Protein 5JH8 (pdb70)

B-factor: mean 14.24, std 8.1, range [5.32, 57.18]

Secondary structure (DSSP, 8-state):
---EEEE-S-TTHHHHHHHTTTT-SEEEEEEEEE-TTS-EEE-SSPP-HHHHHHHHH---EEEEEE-B-TTS-B-HHHHHHHHTTTHHHHHHHH-------SEEEEE--S--GGGHHHHHHHHHHHHHHHHTTT--EEE-------TTSTTTTT--HHHHHHHSSEEE----SS-TTS----SS-S---HHHHHHHHHS-GGGEEEEEESB-EE--TT----B--HHHHHHHHT---EEETTTTEEEEEEE-TTS-EEEEEE--HHHHHHHHHHHHHHT-SEEEEE-----HHHHHH---TT--

Radius of gyration: 19.05 Å; Cα contacts (8 Å, |Δi|>4): 692; chains: 1; bounding box: 44×42×51 Å

Organism: Chromobacterium violaceum (strain ATCC 12472 / DSM 30191 / JCM 1249 / CCUG 213 / NBRC 12614 / NCIMB 9131 / NCTC 9757 / MK) (NCBI:txid243365)

Nearest PDB structures (foldseek):
  5jh8-assembly1_A  TM=1.003E+00  e=1.200E-65  Chromobacterium violaceum ATCC 12472
  4s3j-assembly2_B  TM=9.073E-01  e=1.976E-26  Bacillus cereus ATCC 10876
  4s3j-assembly1_A  TM=8.969E-01  e=4.178E-26  Bacillus cereus ATCC 10876
  3cz8-assembly1_A  TM=9.212E-01  e=1.285E-25  Bacillus subtilis subsp. subtilis str. 168
  4s3k-assembly1_A  TM=8.879E-01  e=2.398E-25  Priestia megaterium QM B1551

Solvent-accessible surface area: 13156 Å² total

CATH classification: 3.10.50.10

Sequence (304 aa):
AAVLAYYSSGGYYAGNYAALTRYAASFNAVAVDDFYNITAQGAVTGNGDPAPNDAISSFLLGRIPAYGCVSSNVDGNGNWSADIAHAVSTSAQSQAVANLVFAQDRFSGINVDFEAVAQGDRNNFSHFIQVLGRALHAKGLLIVSVVPAFSADENHPANYGYDLRALGAAADYLQIISYDEAIPAWDPGPVAGSDWEDDLDYAVERVPAAKILNGIPAYGYDWRRPGDGGLYWDTQALIARYGAQPRYDAGTHSLTFNYGAADGSRHTVWTENARSVALKASLVNAYGLGGTSLYALGEDDAFWAAVQGLAQR

Foldseek 3Di:
DFEEAEQDPAPQSVVLLVVCVVLGAEYEDAFWEAALLQAIDGPPDPDVVVSVVVCVVPHAYAHEYEHADPVRHQDLSSLQSCLPVNVVSNLVNLCVCVVPHQEYEYERFPNFLVCQVSNLNSLQVSLVSQVVVNHYEYEAEFAAPVCNVRRHNSHDLLSNQVRGQAYAYFFPPDDQQFQDDAGGFPVSVRRLVRNCVRHPQLRYAYEAEQFWWKYHGGGIDTGVVVVVVCVVFVWDWDQDPNRRWIKTWGQDPVGDIMIIIGHDLRSLLQVLLVCVVRVHNGYYYPHRVHDPSNSVSVCSVPDD

Structure (mmCIF, N/CA/C/O backbone):
data_5JH8
#
_entry.id   5JH8
#
_cell.length_a   41.030
_cell.length_b   67.034
_cell.length_c   57.301
_cell.angle_alpha   90.00
_cell.angle_beta   90.20
_cell.angle_gamma   90.00
#
_symmetry.space_group_name_H-M   'P 1 21 1'
#
loop_
_entity.id
_entity.type
_entity.pdbx_description
1 polymer 'Probable chitinase'
2 non-polymer 1,2-ETHANEDIOL
3 non-polymer 'CHLORIDE ION'
4 non-polymer '(2S)-2-(dimethylamino)-4-(methylselanyl)butanoic acid'
5 non-polymer HISTIDINE
6 water water
#
loop_
_atom_site.group_PDB
_atom_site.id
_atom_site.type_symbol
_atom_site.label_atom_id
_atom_site.label_alt_id
_atom_site.label_comp_id
_atom_site.label_asym_id
_atom_site.label_entity_id
_atom_site.label_seq_id
_atom_site.pdbx_PDB_ins_code
_atom_site.Cartn_x
_atom_site.Cartn_y
_atom_site.Cartn_z
_atom_site.occupancy
_atom_site.B_iso_or_equiv
_atom_site.auth_seq_id
_atom_site.auth_comp_id
_atom_site.auth_asym_id
_atom_site.auth_atom_id
_atom_site.pdbx_PDB_model_num
ATOM 1 N N . ALA A 1 1 ? 51.390 21.589 10.658 1.00 24.76 -1 ALA A N 1
ATOM 2 C CA . ALA A 1 1 ? 51.562 23.050 10.913 1.00 23.60 -1 ALA A CA 1
ATOM 3 C C . ALA A 1 1 ? 50.203 23.754 10.958 1.00 20.94 -1 ALA A C 1
ATOM 4 O O . ALA A 1 1 ? 49.971 24.741 10.262 1.00 22.43 -1 ALA A O 1
ATOM 13 N N . ALA A 1 2 ? 49.307 23.243 11.796 1.00 16.87 0 ALA A N 1
ATOM 14 C CA . ALA A 1 2 ? 47.954 23.771 11.840 1.00 13.28 0 ALA A CA 1
ATOM 15 C C . ALA A 1 2 ? 47.954 25.229 12.284 1.00 9.94 0 ALA A C 1
ATOM 16 O O . ALA A 1 2 ? 48.733 25.643 13.143 1.00 11.01 0 ALA A O 1
ATOM 40 N N . VAL A 1 4 ? 46.343 28.005 14.490 1.00 6.66 2 VAL A N 1
ATOM 41 C CA . VAL A 1 4 ? 45.645 28.044 15.769 1.00 6.30 2 VAL A CA 1
ATOM 42 C C . VAL A 1 4 ? 45.287 29.511 15.961 1.00 5.97 2 VAL A C 1
ATOM 43 O O . VAL A 1 4 ? 46.127 30.318 16.386 1.00 6.87 2 VAL A O 1
ATOM 56 N N . LEU A 1 5 ? 44.052 29.870 15.596 1.00 6.07 3 LEU A N 1
ATOM 57 C CA . LEU A 1 5 ? 43.627 31.258 15.466 1.00 5.94 3 LEU A CA 1
ATOM 58 C C . LEU A 1 5 ? 42.883 31.669 16.723 1.00 5.59 3 LEU A C 1
ATOM 59 O O . LEU A 1 5 ? 41.784 31.184 16.988 1.00 6.59 3 LEU A O 1
ATOM 75 N N . ALA A 1 6 ? 43.460 32.587 17.486 1.00 5.39 4 ALA A N 1
ATOM 76 C CA . ALA A 1 6 ? 42.795 33.137 18.659 1.00 5.40 4 ALA A CA 1
ATOM 77 C C . ALA A 1 6 ? 42.066 34.421 18.285 1.00 5.52 4 ALA A C 1
ATOM 78 O O . ALA A 1 6 ? 42.524 35.187 17.453 1.00 9.01 4 ALA A O 1
ATOM 85 N N . TYR A 1 7 ? 40.934 34.665 18.937 1.00 6.71 5 TYR A N 1
ATOM 86 C CA . TYR A 1 7 ? 40.158 35.892 18.768 1.00 6.22 5 TYR A CA 1
ATOM 87 C C . TYR A 1 7 ? 40.485 36.877 19.888 1.00 5.99 5 TYR A C 1
ATOM 88 O O . TYR A 1 7 ? 40.301 36.580 21.068 1.00 7.22 5 TYR A O 1
ATOM 106 N N . TYR A 1 8 ? 40.991 38.049 19.488 1.00 6.04 6 TYR A N 1
ATOM 107 C CA . TYR A 1 8 ? 41.296 39.163 20.385 1.00 6.71 6 TYR A CA 1
ATOM 108 C C . TYR A 1 8 ? 40.190 40.195 20.207 1.00 7.13 6 TYR A C 1
ATOM 109 O O . TYR A 1 8 ? 40.177 40.947 19.236 1.00 7.18 6 TYR A O 1
ATOM 127 N N A SER A 1 9 ? 39.290 40.265 21.188 0.56 8.27 7 SER A N 1
ATOM 128 N N B SER A 1 9 ? 39.189 40.108 21.074 0.44 8.54 7 SER A N 1
ATOM 129 C CA A SER A 1 9 ? 38.061 41.025 21.075 0.56 9.41 7 SER A CA 1
ATOM 130 C CA B SER A 1 9 ? 38.012 40.946 21.094 0.44 9.75 7 SER A CA 1
ATOM 131 C C A SER A 1 9 ? 37.823 41.771 22.380 0.56 10.27 7 SER A C 1
ATOM 132 C C B SER A 1 9 ? 38.087 41.803 22.357 0.44 10.34 7 SER A C 1
ATOM 133 O O A SER A 1 9 ? 38.641 41.733 23.303 0.56 10.06 7 SER A O 1
ATOM 134 O O B SER A 1 9 ? 39.134 41.866 23.009 0.44 10.26 7 SER A O 1
ATOM 149 N N A GLY A 1 10 ? 36.668 42.425 22.468 0.56 12.00 8 GLY A N 1
ATOM 150 N N B GLY A 1 10 ? 36.981 42.457 22.710 0.44 11.20 8 GLY A N 1
ATOM 151 C CA A GLY A 1 10 ? 36.360 43.299 23.582 0.56 12.50 8 GLY A CA 1
ATOM 152 C CA B GLY A 1 10 ? 36.994 43.450 23.773 0.44 11.76 8 GLY A CA 1
ATOM 153 C C A GLY A 1 10 ? 35.885 42.575 24.825 0.56 13.00 8 GLY A C 1
ATOM 154 C C B GLY A 1 10 ? 36.632 42.944 25.158 0.44 12.31 8 GLY A C 1
ATOM 155 O O A GLY A 1 10 ? 34.710 42.636 25.193 0.56 15.18 8 GLY A O 1
ATOM 156 O O B GLY A 1 10 ? 36.200 43.725 26.010 0.44 14.52 8 GLY A O 1
ATOM 163 N N A TYR A 1 11 ? 36.809 41.893 25.486 0.56 10.68 9 TYR A N 1
ATOM 164 N N B TYR A 1 11 ? 36.809 41.654 25.418 0.44 11.63 9 TYR A N 1
ATOM 165 C CA A TYR A 1 11 ? 36.531 41.176 26.717 0.56 9.72 9 TYR A CA 1
ATOM 166 C CA B TYR A 1 11 ? 36.491 41.112 26.732 0.44 11.24 9 TYR A CA 1
ATOM 167 C C A TYR A 1 11 ? 37.567 41.546 27.759 0.56 9.59 9 TYR A C 1
ATOM 168 C C B TYR A 1 11 ? 37.557 41.483 27.754 0.44 10.87 9 TYR A C 1
ATOM 169 O O A TYR A 1 11 ? 38.745 41.749 27.445 0.56 10.57 9 TYR A O 1
ATOM 170 O O B TYR A 1 11 ? 38.740 41.639 27.429 0.44 11.07 9 TYR A O 1
ATOM 205 N N . ALA A 1 12 ? 37.131 41.577 29.013 1.00 12.07 10 ALA A N 1
ATOM 206 C CA . ALA A 1 12 ? 38.065 41.796 30.108 1.00 12.73 10 ALA A CA 1
ATOM 207 C C . ALA A 1 12 ? 39.121 40.700 30.120 1.00 11.83 10 ALA A C 1
ATOM 208 O O . ALA A 1 12 ? 38.838 39.532 29.847 1.00 13.40 10 ALA A O 1
ATOM 216 N N . GLY A 1 13 ? 40.354 41.078 30.419 1.00 11.30 11 GLY A N 1
ATOM 217 C CA . GLY A 1 13 ? 41.419 40.101 30.453 1.00 10.46 11 GLY A CA 1
ATOM 218 C C . GLY A 1 13 ? 41.961 39.723 29.096 1.00 8.53 11 GLY A C 1
ATOM 219 O O . GLY A 1 13 ? 42.818 38.835 29.006 1.00 7.82 11 GLY A O 1
ATOM 223 N N . ASN A 1 14 ? 41.530 40.404 28.035 1.00 8.21 12 ASN A N 1
ATOM 224 C 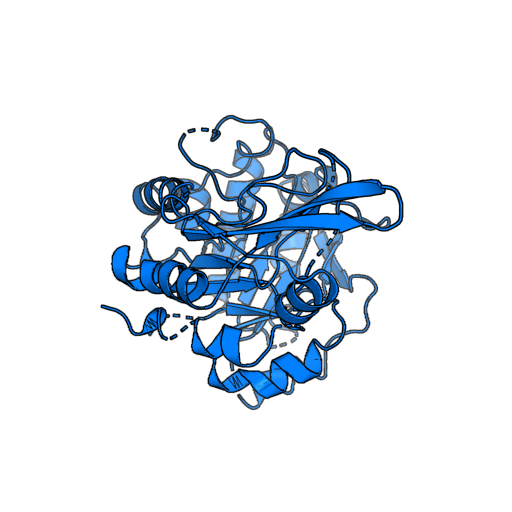CA . ASN A 1 14 ? 41.956 40.048 26.692 1.00 7.45 12 ASN A CA 1
ATOM 225 C C . ASN A 1 14 ? 43.466 40.150 26.519 1.00 6.82 12 ASN A C 1
ATOM 226 O O . ASN A 1 14 ? 44.093 39.220 25.991 1.00 6.74 12 ASN A O 1
ATOM 237 N N . TYR A 1 15 ? 44.059 41.276 26.925 1.00 7.03 13 TYR A N 1
ATOM 238 C CA . TYR A 1 15 ? 45.482 41.502 26.701 1.00 7.34 13 TYR A CA 1
ATOM 239 C C . TYR A 1 15 ? 46.328 40.582 27.576 1.00 7.20 13 TYR A C 1
ATOM 240 O O . TYR A 1 15 ? 47.365 40.056 27.139 1.00 6.91 13 TYR A O 1
ATOM 258 N N . ALA A 1 16 ? 45.900 40.377 28.817 1.00 7.32 14 ALA A N 1
ATOM 259 C CA . ALA A 1 16 ? 46.591 39.442 29.686 1.00 7.95 14 ALA A CA 1
ATOM 260 C C . ALA A 1 16 ? 46.624 38.051 29.063 1.00 6.76 14 ALA A C 1
ATOM 261 O O . ALA A 1 16 ? 47.647 37.364 29.130 1.00 7.24 14 ALA A O 1
ATOM 268 N N . ALA A 1 17 ? 45.514 37.621 28.456 1.00 6.65 15 ALA A N 1
ATOM 269 C CA . ALA A 1 17 ? 45.459 36.310 27.817 1.00 6.71 15 ALA A CA 1
ATOM 270 C C . ALA A 1 17 ? 46.267 36.277 26.520 1.00 6.35 15 ALA A C 1
ATOM 271 O O . ALA A 1 17 ? 46.935 35.276 26.238 1.00 6.34 15 ALA A O 1
ATOM 278 N N . LEU A 1 18 ? 46.204 37.340 25.720 1.00 6.30 16 LEU A N 1
ATOM 279 C CA . LEU A 1 18 ? 46.996 37.433 24.494 1.00 6.25 16 LEU A CA 1
ATOM 280 C C . LEU A 1 18 ? 48.464 37.177 24.807 1.00 6.53 16 LEU A C 1
ATOM 281 O O . LEU A 1 18 ? 49.152 36.412 24.128 1.00 7.18 16 LEU A O 1
ATOM 297 N N . THR A 1 19 ? 48.976 37.847 25.844 1.00 6.97 17 THR A N 1
ATOM 298 C CA . THR A 1 19 ? 50.379 37.709 26.161 1.00 7.63 17 THR A CA 1
ATOM 299 C C . THR A 1 19 ? 50.659 36.400 26.886 1.00 7.96 17 THR A C 1
ATOM 300 O O . THR A 1 19 ? 51.691 35.774 26.640 1.00 10.13 17 THR A O 1
ATOM 311 N N . ARG A 1 20 ? 49.749 35.931 27.741 1.00 7.46 18 ARG A N 1
ATOM 312 C CA . ARG A 1 20 ? 50.009 34.695 28.469 1.00 7.39 18 ARG A CA 1
ATOM 313 C C . ARG A 1 20 ? 50.036 33.495 27.533 1.00 7.35 18 ARG A C 1
ATOM 314 O O . ARG A 1 20 ? 50.816 32.561 27.741 1.00 8.72 18 ARG A O 1
ATOM 335 N N . TYR A 1 21 ? 49.195 33.496 26.497 1.00 6.88 19 TYR A N 1
ATOM 336 C CA . TYR A 1 21 ? 48.954 32.301 25.697 1.00 6.72 19 TYR A CA 1
ATOM 337 C C . TYR A 1 21 ? 49.612 32.358 24.321 1.00 7.09 19 TYR A C 1
ATOM 338 O O . TYR A 1 21 ? 49.307 31.542 23.449 1.00 7.23 19 TYR A O 1
ATOM 356 N N . ALA A 1 22 ? 50.535 33.283 24.117 1.00 7.36 20 ALA A N 1
ATOM 357 C CA . ALA A 1 22 ? 51.142 33.487 22.806 1.00 7.97 20 ALA A CA 1
ATOM 358 C C . ALA A 1 22 ? 52.091 32.373 22.358 1.00 8.33 20 ALA A C 1
ATOM 359 O O . ALA A 1 22 ? 52.583 32.438 21.229 1.00 10.79 20 ALA A O 1
ATOM 366 N N . ALA A 1 23 ? 52.386 31.388 23.198 1.00 6.93 21 ALA A N 1
ATOM 367 C CA . ALA A 1 23 ? 53.063 30.183 22.747 1.00 7.81 21 ALA A CA 1
ATOM 368 C C . ALA A 1 23 ? 52.083 29.103 22.310 1.00 7.43 21 ALA A C 1
ATOM 369 O O . ALA A 1 23 ? 52.520 28.079 21.778 1.00 10.31 21 ALA A O 1
ATOM 376 N N . SER A 1 24 ? 50.782 29.309 22.532 1.00 7.44 22 SER A N 1
ATOM 377 C CA . SER A 1 24 ? 49.743 28.328 22.240 1.00 8.69 22 SER A CA 1
ATOM 378 C C . SER A 1 24 ? 49.010 28.606 20.940 1.00 9.30 22 SER A C 1
ATOM 379 O O . SER A 1 24 ? 48.684 27.663 20.231 1.00 12.53 22 SER A O 1
ATOM 387 N N . PHE A 1 25 ? 48.694 29.851 20.634 1.00 9.52 23 PHE A N 1
ATOM 388 C CA . PHE A 1 25 ? 48.123 30.200 19.350 1.00 8.48 23 PHE A CA 1
ATOM 389 C C . PHE A 1 25 ? 49.227 30.661 18.410 1.00 8.23 23 PHE A C 1
ATOM 390 O O . PHE A 1 25 ? 50.323 31.001 18.849 1.00 10.64 23 PHE A O 1
ATOM 407 N N . ASN A 1 26 ? 48.933 30.683 17.110 1.00 7.64 24 ASN A N 1
ATOM 408 C CA . ASN A 1 26 ? 49.917 31.123 16.129 1.00 7.65 24 ASN A CA 1
ATOM 409 C C . ASN A 1 26 ? 49.336 32.064 15.083 1.00 7.50 24 ASN A C 1
ATOM 410 O O . ASN A 1 26 ? 50.017 32.377 14.104 1.00 8.37 24 ASN A O 1
ATOM 421 N N . ALA A 1 27 ? 48.144 32.597 15.307 1.00 6.54 25 ALA A N 1
ATOM 422 C CA . ALA A 1 27 ? 47.563 33.655 14.506 1.00 6.35 25 ALA A CA 1
ATOM 423 C C . ALA A 1 27 ? 46.484 34.296 15.367 1.00 5.94 25 ALA A C 1
ATOM 424 O O . ALA A 1 27 ? 45.915 33.622 16.226 1.00 6.34 25 ALA A O 1
ATOM 431 N N . VAL A 1 28 ? 46.200 35.577 15.134 1.00 5.53 26 VAL A N 1
ATOM 432 C CA . VAL A 1 28 ? 45.196 36.280 15.930 1.00 5.80 26 VAL A CA 1
ATOM 433 C C . VAL A 1 28 ? 44.284 37.083 15.027 1.00 5.97 26 VAL A C 1
ATOM 434 O O . VAL A 1 28 ? 44.761 37.814 14.153 1.00 6.65 26 VAL A O 1
ATOM 447 N N . ALA A 1 29 ? 42.987 36.970 15.268 1.00 5.50 27 ALA A N 1
ATOM 448 C CA . ALA A 1 29 ? 41.992 37.837 14.674 1.00 5.93 27 ALA A CA 1
ATOM 449 C C . ALA A 1 29 ? 41.742 39.009 15.614 1.00 5.85 27 ALA A C 1
ATOM 450 O O . ALA A 1 29 ? 41.270 38.816 16.735 1.00 6.38 27 ALA A O 1
ATOM 457 N N . VAL A 1 30 ? 42.086 40.210 15.161 1.00 6.30 28 VAL A N 1
ATOM 458 C CA . VAL A 1 30 ? 42.012 41.427 15.971 1.00 6.35 28 VAL A CA 1
ATOM 459 C C . VAL A 1 30 ? 40.645 42.044 15.697 1.00 6.84 28 VAL A C 1
ATOM 460 O O . VAL A 1 30 ? 40.443 42.738 14.695 1.00 6.94 28 VAL A O 1
ATOM 473 N N A ASP A 1 31 ? 39.690 41.727 16.580 0.53 6.59 29 ASP A N 1
ATOM 474 N N C ASP A 1 31 ? 39.720 41.806 16.621 0.47 7.44 29 ASP A N 1
ATOM 475 C CA A ASP A 1 31 ? 38.259 42.009 16.409 0.53 6.69 29 ASP A CA 1
ATOM 476 C CA C ASP A 1 31 ? 38.287 42.005 16.418 0.47 8.10 29 ASP A CA 1
ATOM 477 C C A ASP A 1 31 ? 37.920 43.369 17.023 0.53 7.13 29 ASP A C 1
ATOM 478 C C C ASP A 1 31 ? 37.866 43.363 16.984 0.47 7.73 29 ASP A C 1
ATOM 479 O O A ASP A 1 31 ? 37.284 43.469 18.076 0.53 8.93 29 ASP A O 1
ATOM 480 O O C ASP A 1 31 ? 37.111 43.458 17.955 0.47 9.02 29 ASP A O 1
ATOM 497 N N . PHE A 1 32 ? 38.370 44.427 16.337 1.00 7.50 30 PHE A N 1
ATOM 498 C CA . PHE A 1 32 ? 38.247 45.786 16.851 1.00 7.93 30 PHE A CA 1
ATOM 499 C C . PHE A 1 32 ? 37.696 46.771 15.834 1.00 7.77 30 PHE A C 1
ATOM 500 O O . PHE A 1 32 ? 37.755 47.982 16.081 1.00 9.11 30 PHE A O 1
ATOM 518 N N . TYR A 1 33 ? 37.136 46.296 14.723 1.00 7.37 31 TYR A N 1
ATOM 519 C CA . TYR A 1 33 ? 36.871 47.157 13.588 1.00 7.07 31 TYR A CA 1
ATOM 520 C C . TYR A 1 33 ? 35.508 46.866 12.975 1.00 7.17 31 TYR A C 1
ATOM 521 O O . TYR A 1 33 ? 35.087 45.708 12.876 1.00 8.08 31 TYR A O 1
ATOM 539 N N . ASN A 1 34 ? 34.859 47.935 12.511 1.00 8.24 32 ASN A N 1
ATOM 540 C CA . ASN A 1 34 ? 33.630 47.843 11.735 1.00 8.72 32 ASN A CA 1
ATOM 541 C C . ASN A 1 34 ? 33.877 48.392 10.331 1.00 8.41 32 ASN A C 1
ATOM 542 O O . ASN A 1 34 ? 34.917 49.010 10.052 1.00 9.02 32 ASN A O 1
ATOM 553 N N . ILE A 1 35 ? 32.911 48.163 9.441 1.00 8.95 33 ILE A N 1
ATOM 554 C CA . ILE A 1 35 ? 32.910 48.773 8.118 1.00 9.53 33 ILE A CA 1
ATOM 555 C C . ILE A 1 35 ? 31.567 49.453 7.922 1.00 9.56 33 ILE A C 1
ATOM 556 O O . ILE A 1 35 ? 30.536 48.961 8.396 1.00 10.15 33 ILE A O 1
ATOM 572 N N . THR A 1 36 ? 31.582 50.605 7.262 1.00 10.15 34 THR A N 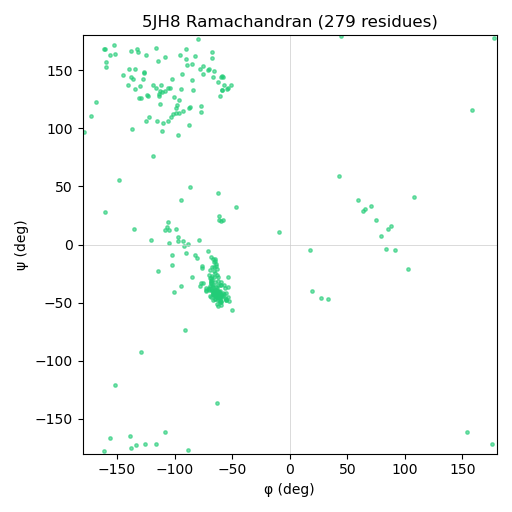1
ATOM 573 C CA . THR A 1 36 ? 30.352 51.335 6.989 1.00 11.31 34 THR A CA 1
ATOM 574 C C . THR A 1 36 ? 29.743 50.898 5.655 1.00 10.98 34 THR A C 1
ATOM 575 O O . THR A 1 36 ? 30.379 50.238 4.826 1.00 11.05 34 THR A O 1
ATOM 586 N N . ALA A 1 37 ? 28.499 51.326 5.424 1.00 12.08 35 ALA A N 1
ATOM 587 C CA . ALA A 1 37 ? 27.834 51.043 4.157 1.00 12.23 35 ALA A CA 1
ATOM 588 C C . ALA A 1 37 ? 28.523 51.712 2.977 1.00 13.28 35 ALA A C 1
ATOM 589 O O . ALA A 1 37 ? 28.260 51.335 1.833 1.00 14.49 35 ALA A O 1
ATOM 596 N N . GLN A 1 38 ? 29.384 52.698 3.214 1.00 12.89 36 GLN A N 1
ATOM 597 C CA . GLN A 1 38 ? 30.175 53.299 2.147 1.00 12.75 36 GLN A CA 1
ATOM 598 C C . GLN A 1 38 ? 31.537 52.633 1.987 1.00 12.37 36 GLN A C 1
ATOM 599 O O . GLN A 1 38 ? 32.346 53.072 1.164 1.00 13.13 36 GLN A O 1
ATOM 613 N N . GLY A 1 39 ? 31.812 51.585 2.749 1.00 10.74 37 GLY A N 1
ATOM 614 C CA . GLY A 1 39 ? 33.036 50.838 2.574 1.00 11.46 37 GLY A CA 1
ATOM 615 C C . GLY A 1 39 ? 34.219 51.354 3.356 1.00 11.43 37 GLY A C 1
ATOM 616 O O . GLY A 1 39 ? 35.358 50.990 3.044 1.00 11.99 37 GLY A O 1
ATOM 620 N N . ALA A 1 40 ? 33.996 52.199 4.359 1.00 11.37 38 ALA A N 1
ATOM 621 C CA . ALA A 1 40 ? 35.090 52.726 5.167 1.00 11.56 38 ALA A CA 1
ATOM 622 C C . ALA A 1 40 ? 35.283 51.868 6.412 1.00 10.23 38 ALA A C 1
ATOM 623 O O . ALA A 1 40 ? 34.308 51.512 7.086 1.00 10.66 38 ALA A O 1
ATOM 630 N N . VAL A 1 41 ? 36.539 51.534 6.707 1.00 10.06 39 VAL A N 1
ATOM 631 C CA . VAL A 1 41 ? 36.878 50.784 7.911 1.00 10.18 39 VAL A CA 1
ATOM 632 C C . VAL A 1 41 ? 37.007 51.772 9.062 1.00 10.46 39 VAL A C 1
ATOM 633 O O . VAL A 1 41 ? 37.656 52.823 8.928 1.00 12.56 39 VAL A O 1
ATOM 646 N N . THR A 1 42 ? 36.389 51.444 10.200 1.00 10.42 40 THR A N 1
ATOM 647 C CA . THR A 1 42 ? 36.417 52.281 11.389 1.00 11.29 40 THR A CA 1
ATOM 648 C C . THR A 1 42 ? 36.749 51.425 12.601 1.00 11.43 40 THR A C 1
ATOM 649 O O . THR A 1 42 ? 36.682 50.202 12.556 1.00 10.10 40 THR A O 1
ATOM 660 N N . GLY A 1 43 ? 37.050 52.081 13.705 1.00 11.79 41 GLY A N 1
ATOM 661 C CA . GLY A 1 43 ? 37.044 51.409 14.983 1.00 11.83 41 GLY A CA 1
ATOM 662 C C . GLY A 1 43 ? 35.632 51.014 15.358 1.00 11.43 41 GLY A C 1
ATOM 663 O O . GLY A 1 43 ? 34.651 51.462 14.770 1.00 14.36 41 GLY A O 1
ATOM 667 N N . ASN A 1 44 ? 35.515 50.145 16.358 1.00 11.62 42 ASN A N 1
ATOM 668 C CA . ASN A 1 44 ? 34.224 49.615 16.782 1.00 11.90 42 ASN A CA 1
ATOM 669 C C . ASN A 1 44 ? 33.717 50.215 18.089 1.00 12.93 42 ASN A C 1
ATOM 670 O O . ASN A 1 44 ? 32.725 49.718 18.655 1.00 14.31 42 ASN A O 1
ATOM 681 N N . GLY A 1 45 ? 34.332 51.293 18.556 1.00 13.94 43 GLY A N 1
ATOM 682 C CA . GLY A 1 45 ? 33.976 51.907 19.808 1.00 15.16 43 GLY A CA 1
ATOM 683 C C . GLY A 1 45 ? 34.941 51.590 20.930 1.00 14.84 43 GLY A C 1
ATOM 684 O O . GLY A 1 45 ? 34.989 52.331 21.918 1.00 17.47 43 GLY A O 1
ATOM 688 N N . ASP A 1 46 ? 35.704 50.516 20.800 1.00 13.19 44 ASP A N 1
ATOM 689 C CA . ASP A 1 46 ? 36.731 50.204 21.776 1.00 12.61 44 ASP A CA 1
ATOM 690 C C . ASP A 1 46 ? 38.038 50.882 21.383 1.00 12.68 44 ASP A C 1
ATOM 691 O O . ASP A 1 46 ? 38.285 51.139 20.199 1.00 12.29 44 ASP A O 1
ATOM 700 N N . PRO A 1 47 ? 38.905 51.149 22.352 1.00 12.52 45 PRO A N 1
ATOM 701 C CA . PRO A 1 47 ? 40.195 51.774 22.040 1.00 12.94 45 PRO A CA 1
ATOM 702 C C . PRO A 1 47 ? 41.002 50.950 21.046 1.00 12.08 45 PRO A C 1
ATOM 703 O O . PRO A 1 47 ? 40.997 49.715 21.078 1.00 11.68 45 PRO A O 1
ATOM 714 N N . ALA A 1 48 ? 41.723 51.643 20.177 1.00 11.77 46 ALA A N 1
ATOM 715 C CA . ALA A 1 48 ? 42.503 50.979 19.149 1.00 11.51 46 ALA A CA 1
ATOM 716 C C . ALA A 1 48 ? 43.510 50.027 19.786 1.00 9.75 46 ALA A C 1
ATOM 717 O O . ALA A 1 48 ? 44.223 50.421 20.723 1.00 10.91 46 ALA A O 1
ATOM 724 N N . PRO A 1 49 ? 43.621 48.788 19.298 1.00 8.63 47 PRO A N 1
ATOM 725 C CA . PRO A 1 49 ? 44.464 47.770 19.929 1.00 8.45 47 PRO A CA 1
ATOM 726 C C . PRO A 1 49 ? 45.918 47.838 19.444 1.00 8.61 47 PRO A C 1
ATOM 727 O O . PRO A 1 49 ? 46.519 46.834 19.048 1.00 8.78 47 PRO A O 1
ATOM 738 N N . ASN A 1 50 ? 46.496 49.036 19.460 1.00 9.84 48 ASN A N 1
ATOM 739 C CA . ASN A 1 50 ? 47.813 49.201 18.854 1.00 10.63 48 ASN A CA 1
ATOM 740 C C . ASN A 1 50 ? 48.900 48.487 19.650 1.00 9.38 48 ASN A C 1
ATOM 741 O O . ASN A 1 50 ? 49.881 48.004 19.071 1.00 9.96 48 ASN A O 1
ATOM 752 N N . ASP A 1 51 ? 48.697 48.365 20.957 1.00 9.00 49 ASP A N 1
ATOM 753 C CA . ASP A 1 51 ? 49.587 47.603 21.821 1.00 9.35 49 ASP A CA 1
ATOM 754 C C . ASP A 1 51 ? 49.582 46.118 21.469 1.00 7.90 49 ASP A C 1
ATOM 755 O O . ASP A 1 51 ? 50.636 45.469 21.435 1.00 8.26 49 ASP A O 1
ATOM 764 N N . ALA A 1 52 ? 48.396 45.556 21.243 1.00 7.48 50 ALA A N 1
ATOM 765 C CA . ALA A 1 52 ? 48.273 44.156 20.868 1.00 7.16 50 ALA A CA 1
ATOM 766 C C . ALA A 1 52 ? 48.940 43.888 19.526 1.00 6.62 50 ALA A C 1
ATOM 767 O O . ALA A 1 52 ? 49.648 42.874 19.348 1.00 6.80 50 ALA A O 1
ATOM 774 N N . ILE A 1 53 ? 48.718 44.781 18.566 1.00 7.18 51 ILE A N 1
ATOM 775 C CA . ILE A 1 53 ? 49.314 44.606 17.254 1.00 7.26 51 ILE A CA 1
ATOM 776 C C . ILE A 1 53 ? 50.838 44.614 17.368 1.00 7.08 51 ILE A C 1
ATOM 777 O O . ILE A 1 53 ? 51.529 43.760 16.799 1.00 7.25 51 ILE A O 1
ATOM 793 N N A SER A 1 54 ? 51.394 45.583 18.108 0.30 7.20 52 SER A N 1
ATOM 794 N N B SER A 1 54 ? 51.381 45.562 18.134 0.70 7.31 52 SER A N 1
ATOM 795 C CA A SER A 1 54 ? 52.842 45.623 18.311 0.30 7.57 52 SER A CA 1
ATOM 796 C CA B SER A 1 54 ? 52.821 45.644 18.319 0.70 8.00 52 SER A CA 1
ATOM 797 C C A SER A 1 54 ? 53.345 44.325 18.909 0.30 7.13 52 SER A C 1
ATOM 798 C C B SER A 1 54 ? 53.385 44.389 18.967 0.70 7.06 52 SER A C 1
ATOM 799 O O A SER A 1 54 ? 54.345 43.761 18.452 0.30 7.55 52 SER A O 1
ATOM 800 O O B SER A 1 54 ? 54.465 43.918 18.590 0.70 7.02 52 SER A O 1
ATOM 815 N N . PHE A 1 55 ? 52.688 43.864 19.969 1.00 6.83 53 PHE A N 1
ATOM 816 C CA . PHE A 1 55 ? 53.125 42.638 20.614 1.00 6.57 53 PHE A CA 1
ATOM 817 C C . PHE A 1 55 ? 53.236 41.502 19.609 1.00 6.79 53 PHE A C 1
ATOM 818 O O . PHE A 1 55 ? 54.227 40.759 19.584 1.00 6.88 53 PHE A O 1
ATOM 836 N N . LEU A 1 56 ? 52.198 41.334 18.795 1.00 6.29 54 LEU A N 1
ATOM 837 C CA . LEU A 1 56 ? 52.164 40.244 17.829 1.00 6.42 54 LEU A CA 1
ATOM 838 C C . LEU A 1 56 ? 53.235 40.406 16.759 1.00 6.48 54 LEU A C 1
ATOM 839 O O . LEU A 1 56 ? 53.871 39.422 16.373 1.00 6.97 54 LEU A O 1
ATOM 855 N N . LEU A 1 57 ? 53.459 41.629 16.282 1.00 6.93 55 LEU A N 1
ATOM 856 C CA . LEU A 1 57 ? 54.537 41.857 15.333 1.00 7.76 55 LEU A CA 1
ATOM 857 C C . LEU A 1 57 ? 55.867 41.430 15.930 1.00 7.81 55 LEU A C 1
ATOM 858 O O . LEU A 1 57 ? 56.684 40.787 15.261 1.00 9.05 55 LEU A O 1
ATOM 874 N N . GLY A 1 58 ? 56.111 41.791 17.195 1.00 8.04 56 GLY A N 1
ATOM 875 C CA . GLY A 1 58 ? 57.376 41.430 17.821 1.00 9.45 56 GLY A CA 1
ATOM 876 C C . GLY A 1 58 ? 57.555 39.936 18.009 1.00 9.49 56 GLY A C 1
ATOM 877 O O . GLY A 1 58 ? 58.682 39.440 18.040 1.00 11.67 56 GLY A O 1
ATOM 881 N N . ARG A 1 59 ? 56.459 39.208 18.145 1.00 8.46 57 ARG A N 1
ATOM 882 C CA . ARG A 1 59 ? 56.472 37.758 18.316 1.00 8.68 57 ARG A CA 1
ATOM 883 C C . ARG A 1 59 ? 56.393 37.019 16.981 1.00 7.96 57 ARG A C 1
ATOM 884 O O . ARG A 1 59 ? 56.406 35.780 16.952 1.00 8.77 57 ARG A O 1
ATOM 957 N N . ILE A 1 61 ? 53.825 36.701 15.093 1.00 7.23 59 ILE A N 1
ATOM 958 C CA . ILE A 1 61 ? 52.549 35.993 15.047 1.00 7.01 59 ILE A CA 1
ATOM 959 C C . ILE A 1 61 ? 51.618 36.739 14.098 1.00 6.71 59 ILE A C 1
ATOM 960 O O . ILE A 1 61 ? 51.274 37.900 14.379 1.00 6.95 59 ILE A O 1
ATOM 977 N N . PRO A 1 62 ? 51.215 36.124 12.986 1.00 6.50 60 PRO A N 1
ATOM 978 C CA . PRO A 1 62 ? 50.333 36.821 12.041 1.00 6.55 60 PRO A CA 1
ATOM 979 C C . PRO A 1 62 ? 49.075 37.360 12.712 1.00 6.76 60 PRO A C 1
ATOM 980 O O . PRO A 1 62 ? 48.387 36.665 13.471 1.00 7.19 60 PRO A O 1
ATOM 991 N N . ALA A 1 63 ? 48.760 38.608 12.386 1.00 6.76 61 ALA A N 1
ATOM 992 C CA . ALA A 1 63 ? 47.575 39.285 12.884 1.00 6.67 61 ALA A CA 1
ATOM 993 C C . ALA A 1 63 ? 46.664 39.605 11.715 1.00 6.72 61 ALA A C 1
ATOM 994 O O . ALA A 1 63 ? 47.112 40.125 10.692 1.00 7.41 61 ALA A O 1
ATOM 1001 N N . TYR A 1 64 ? 45.377 39.335 11.894 1.00 6.25 62 TYR A N 1
ATOM 1002 C CA . TYR A 1 64 ? 44.350 39.603 10.896 1.00 6.15 62 TYR A CA 1
ATOM 1003 C C . TYR A 1 64 ? 43.432 40.698 11.416 1.00 6.69 62 TYR A C 1
ATOM 1004 O O . TYR A 1 64 ? 42.956 40.627 12.549 1.00 7.31 62 TYR A O 1
ATOM 1022 N N . GLY A 1 65 ? 43.152 41.692 10.587 1.00 6.28 63 GLY A N 1
ATOM 1023 C CA . GLY A 1 65 ? 42.181 42.699 10.959 1.00 7.12 63 GLY A CA 1
ATOM 1024 C C . GLY A 1 65 ? 40.790 42.132 10.792 1.00 6.77 63 GLY A C 1
ATOM 1025 O O . GLY A 1 65 ? 40.405 41.805 9.670 1.00 7.32 63 GLY A O 1
ATOM 1029 N N . CYS A 1 66 ? 40.059 41.961 11.896 1.00 6.67 64 CYS A N 1
ATOM 1030 C CA . CYS A 1 66 ? 38.723 41.361 11.873 1.00 6.28 64 CYS A CA 1
ATOM 1031 C C . CYS A 1 66 ? 37.692 42.480 11.831 1.00 6.19 64 CYS A C 1
ATOM 1032 O O . CYS A 1 66 ? 37.580 43.274 12.774 1.00 7.33 64 CYS A O 1
ATOM 1040 N N . VAL A 1 67 ? 36.991 42.545 10.706 1.00 6.54 65 VAL A N 1
ATOM 1041 C CA . VAL A 1 67 ? 36.138 43.668 10.346 1.00 6.48 65 VAL A CA 1
ATOM 1042 C C . VAL A 1 67 ? 34.699 43.181 10.221 1.00 7.07 65 VAL A C 1
ATOM 1043 O O . VAL A 1 67 ? 34.417 42.245 9.461 1.00 7.82 65 VAL A O 1
ATOM 1056 N N A SER A 1 68 ? 33.803 43.836 10.944 0.55 7.06 66 SER A N 1
ATOM 1057 N N B SER A 1 68 ? 33.792 43.820 10.956 0.45 7.37 66 SER A N 1
ATOM 1058 C CA A SER A 1 68 ? 32.423 43.400 11.054 0.55 7.42 66 SER A CA 1
ATOM 1059 C CA B SER A 1 68 ? 32.414 43.357 11.037 0.45 7.93 66 SER A CA 1
ATOM 1060 C C A SER A 1 68 ? 31.467 44.418 10.438 0.55 7.92 66 SER A C 1
ATOM 1061 C C B SER A 1 68 ? 31.419 44.409 10.553 0.45 8.30 66 SER A C 1
ATOM 1062 O O A SER A 1 68 ? 31.741 45.625 10.382 0.55 8.97 66 SER A O 1
ATOM 1063 O O B SER A 1 68 ? 31.610 45.619 10.718 0.45 7.99 66 SER A O 1
ATOM 1078 N N . ASN A 1 69 ? 30.307 43.911 10.009 1.00 8.37 67 ASN A N 1
ATOM 1079 C CA . ASN A 1 69 ? 29.219 44.741 9.499 1.00 8.41 67 ASN A CA 1
ATOM 1080 C C . ASN A 1 69 ? 28.257 45.095 10.629 1.00 9.44 67 ASN A C 1
ATOM 1081 O O . ASN A 1 69 ? 27.096 44.707 10.634 1.00 10.59 67 ASN A O 1
ATOM 1093 N N . VAL A 1 70 ? 28.781 45.819 11.604 1.00 11.34 68 VAL A N 1
ATOM 1094 C CA . VAL A 1 70 ? 28.034 46.258 12.776 1.00 11.58 68 VAL A CA 1
ATOM 1095 C C . VAL A 1 70 ? 27.825 47.760 12.632 1.00 11.53 68 VAL A C 1
ATOM 1096 O O . VAL A 1 70 ? 28.775 48.493 12.328 1.00 11.48 68 VAL A O 1
ATOM 1109 N N . ASP A 1 71 ? 26.585 48.213 12.848 1.00 12.45 69 ASP A N 1
ATOM 1110 C CA . ASP A 1 71 ? 26.216 49.604 12.650 1.00 14.35 69 ASP A CA 1
ATOM 1111 C C . ASP A 1 71 ? 26.456 50.427 13.914 1.00 15.46 69 ASP A C 1
ATOM 1112 O O . ASP A 1 71 ? 26.979 49.941 14.922 1.00 16.50 69 ASP A O 1
ATOM 1121 N N . GLY A 1 72 ? 26.074 51.705 13.849 1.00 18.76 70 GLY A N 1
ATOM 1122 C CA . GLY A 1 72 ? 26.356 52.636 14.927 1.00 21.13 70 GLY A CA 1
ATOM 1123 C C . GLY A 1 72 ? 25.637 52.328 16.224 1.00 22.91 70 GLY A C 1
ATOM 1124 O O . GLY A 1 72 ? 26.008 52.872 17.270 1.00 23.64 70 GLY A O 1
ATOM 1128 N N . ASN A 1 73 ? 24.621 51.470 16.182 1.00 23.84 71 ASN A N 1
ATOM 1129 C CA . ASN A 1 73 ? 23.932 51.025 17.383 1.00 25.19 71 ASN A CA 1
ATOM 1130 C C . ASN A 1 73 ? 24.515 49.750 17.966 1.00 24.51 71 ASN A C 1
ATOM 1131 O O . ASN A 1 73 ? 24.022 49.275 18.995 1.00 26.11 71 ASN A O 1
ATOM 1142 N N . GLY A 1 74 ? 25.535 49.179 17.338 1.00 22.05 72 GLY A N 1
ATOM 1143 C CA . GLY A 1 74 ? 26.081 47.927 17.788 1.00 21.19 72 GLY A CA 1
ATOM 1144 C C . GLY A 1 74 ? 25.366 46.709 17.258 1.00 19.79 72 GLY A C 1
ATOM 1145 O O . GLY A 1 74 ? 25.592 45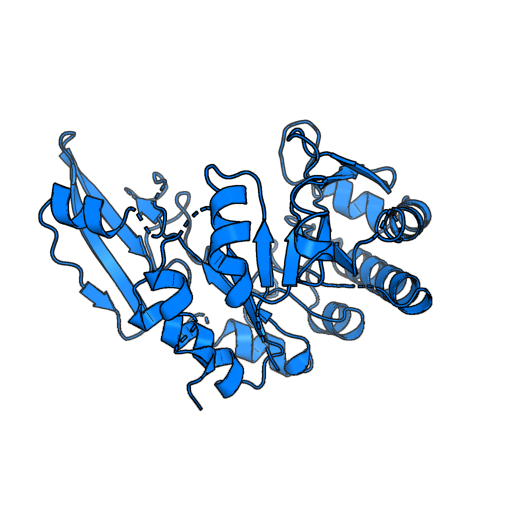.611 17.777 1.00 21.00 72 GLY A O 1
ATOM 1149 N N . ASN A 1 75 ? 24.515 46.861 16.242 1.00 17.30 73 ASN A N 1
ATOM 1150 C CA . ASN A 1 75 ? 23.743 45.755 15.690 1.00 16.08 73 ASN A CA 1
ATOM 1151 C C . ASN A 1 75 ? 24.335 45.250 14.387 1.00 12.62 73 ASN A C 1
ATOM 1152 O O . ASN A 1 75 ? 24.803 46.034 13.557 1.00 13.45 73 ASN A O 1
ATOM 1163 N N . TRP A 1 76 ? 24.293 43.933 14.203 1.00 11.87 74 TRP A N 1
ATOM 1164 C CA . TRP A 1 76 ? 24.609 43.367 12.902 1.00 11.06 74 TRP A CA 1
ATOM 1165 C C . TRP A 1 76 ? 23.683 43.966 11.858 1.00 11.94 74 TRP A C 1
ATOM 1166 O O . TRP A 1 76 ? 22.481 44.100 12.091 1.00 13.99 74 TRP A O 1
ATOM 1187 N N . SER A 1 77 ? 24.244 44.318 10.703 1.00 11.54 75 SER A N 1
ATOM 1188 C CA . SER A 1 77 ? 23.499 45.035 9.673 1.00 12.14 75 SER A CA 1
ATOM 1189 C C . SER A 1 77 ? 23.547 44.310 8.331 1.00 11.74 75 SER A C 1
ATOM 1190 O O . SER A 1 77 ? 24.561 44.355 7.621 1.00 11.43 75 SER A O 1
ATOM 1198 N N . ALA A 1 78 ? 22.424 43.698 7.958 1.00 11.67 76 ALA A N 1
ATOM 1199 C CA . ALA A 1 78 ? 22.304 43.147 6.617 1.00 12.23 76 ALA A CA 1
ATOM 1200 C C . ALA A 1 78 ? 22.473 44.232 5.563 1.00 12.30 76 ALA A C 1
ATOM 1201 O O . ALA A 1 78 ? 23.036 43.978 4.493 1.00 12.29 76 ALA A O 1
ATOM 1208 N N . ASP A 1 79 ? 22.010 45.452 5.852 1.00 12.42 77 ASP A N 1
ATOM 1209 C CA . ASP A 1 79 ? 22.123 46.547 4.890 1.00 13.20 77 ASP A CA 1
ATOM 1210 C C . ASP A 1 79 ? 23.581 46.910 4.614 1.00 12.81 77 ASP A C 1
ATOM 1211 O O . ASP A 1 79 ? 23.948 47.176 3.464 1.00 13.57 77 ASP A O 1
ATOM 1220 N N . ILE A 1 80 ? 24.428 46.951 5.651 1.00 12.00 78 ILE A N 1
ATOM 1221 C CA . ILE A 1 80 ? 25.845 47.227 5.422 1.00 11.33 78 ILE A CA 1
ATOM 1222 C C . ILE A 1 80 ? 26.465 46.128 4.569 1.00 10.53 78 ILE A C 1
ATOM 1223 O O . ILE A 1 80 ? 27.217 46.401 3.627 1.00 10.88 78 ILE A O 1
ATOM 1239 N N . ALA A 1 81 ? 26.170 44.865 4.883 1.00 9.96 79 ALA A N 1
ATOM 1240 C CA . ALA A 1 81 ? 26.735 43.790 4.076 1.00 10.81 79 ALA A CA 1
ATOM 1241 C C . ALA A 1 81 ? 26.277 43.896 2.630 1.00 10.84 79 ALA A C 1
ATOM 1242 O O . ALA A 1 81 ? 27.058 43.675 1.703 1.00 11.73 79 ALA A O 1
ATOM 1249 N N . HIS A 1 82 ? 25.004 44.227 2.420 1.00 11.93 80 HIS A N 1
ATOM 1250 C CA . HIS A 1 82 ? 24.498 44.399 1.063 1.00 12.59 80 HIS A CA 1
ATOM 1251 C C . HIS A 1 82 ? 25.239 45.516 0.325 1.00 11.77 80 HIS A C 1
ATOM 1252 O O . HIS A 1 82 ? 25.677 45.341 -0.816 1.00 12.41 80 HIS A O 1
ATOM 1266 N N . ALA A 1 83 ? 25.383 46.672 0.972 1.00 11.54 81 ALA A N 1
ATOM 1267 C CA . ALA A 1 83 ? 26.031 47.821 0.341 1.00 12.10 81 ALA A CA 1
ATOM 1268 C C . ALA A 1 83 ? 27.490 47.518 0.002 1.00 11.52 81 ALA A C 1
ATOM 1269 O O . ALA A 1 83 ? 27.937 47.766 -1.118 1.00 12.28 81 ALA A O 1
ATOM 1276 N N . VAL A 1 84 ? 28.244 46.963 0.956 1.00 11.30 82 VAL A N 1
ATOM 1277 C CA . VAL A 1 84 ? 29.648 46.627 0.727 1.00 10.81 82 VAL A CA 1
ATOM 1278 C C . VAL A 1 84 ? 29.782 45.626 -0.408 1.00 11.34 82 VAL A C 1
ATOM 1279 O O . VAL A 1 84 ? 30.761 45.652 -1.162 1.00 12.17 82 VAL A O 1
ATOM 1292 N N . SER A 1 85 ? 28.819 44.715 -0.536 1.00 11.77 83 SER A N 1
ATOM 1293 C CA . SER A 1 85 ? 28.890 43.691 -1.5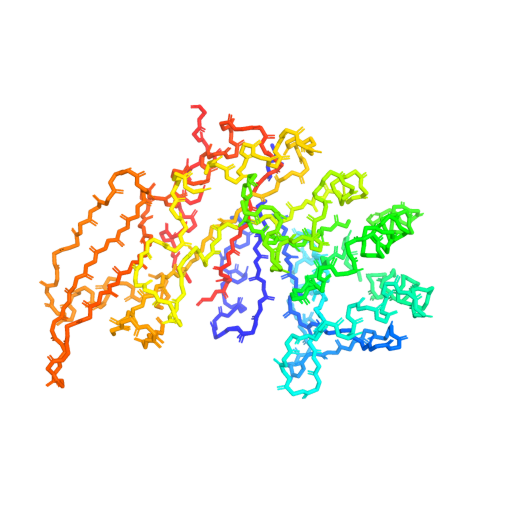64 1.00 12.74 83 SER A CA 1
ATOM 1294 C C . SER A 1 85 ? 28.408 44.178 -2.920 1.00 14.44 83 SER A C 1
ATOM 1295 O O . SER A 1 85 ? 28.561 43.452 -3.907 1.00 16.80 83 SER A O 1
ATOM 1303 N N . THR A 1 86 ? 27.819 45.367 -2.994 1.00 13.64 84 THR A N 1
ATOM 1304 C CA . THR A 1 86 ? 27.288 45.860 -4.259 1.00 14.69 84 THR A CA 1
ATOM 1305 C C . THR A 1 86 ? 27.814 47.268 -4.535 1.00 14.79 84 THR A C 1
ATOM 1306 O O . THR A 1 86 ? 28.906 47.436 -5.090 1.00 14.78 84 THR A O 1
ATOM 1317 N N . SER A 1 87 ? 27.062 48.284 -4.111 1.00 15.78 85 SER A N 1
ATOM 1318 C CA . SER A 1 87 ? 27.347 49.654 -4.528 1.00 16.35 85 SER A CA 1
ATOM 1319 C C . SER A 1 87 ? 28.686 50.167 -4.021 1.00 15.32 85 SER A C 1
ATOM 1320 O O . SER A 1 87 ? 29.320 50.992 -4.690 1.00 16.72 85 SER A O 1
ATOM 1328 N N . ALA A 1 88 ? 29.128 49.721 -2.847 1.00 13.28 86 ALA A N 1
ATOM 1329 C CA . ALA A 1 88 ? 30.371 50.197 -2.252 1.00 12.50 86 ALA A CA 1
ATOM 1330 C C . ALA A 1 88 ? 31.484 49.166 -2.355 1.00 11.56 86 ALA A C 1
ATOM 1331 O O . ALA A 1 88 ? 32.484 49.261 -1.633 1.00 11.86 86 ALA A O 1
ATOM 1338 N N . GLN A 1 89 ? 31.341 48.199 -3.264 1.00 11.58 87 GLN A N 1
ATOM 1339 C CA . GLN A 1 89 ? 32.317 47.120 -3.318 1.00 11.91 87 GLN A CA 1
ATOM 1340 C C . GLN A 1 89 ? 33.707 47.636 -3.643 1.00 10.96 87 GLN A C 1
ATOM 1341 O O . GLN A 1 89 ? 34.686 47.208 -3.031 1.00 10.93 87 GLN A O 1
ATOM 1355 N N . SER A 1 90 ? 33.833 48.532 -4.622 1.00 11.47 88 SER A N 1
ATOM 1356 C CA . SER A 1 90 ? 35.180 48.930 -5.024 1.00 11.37 88 SER A CA 1
ATOM 1357 C C . SER A 1 90 ? 35.881 49.698 -3.906 1.00 10.18 88 SER A C 1
ATOM 1358 O O . SER A 1 90 ? 37.094 49.557 -3.704 1.00 11.69 88 SER A O 1
ATOM 1366 N N . GLN A 1 91 ? 35.135 50.547 -3.203 1.00 10.14 89 GLN A N 1
ATOM 1367 C CA . GLN A 1 91 ? 35.689 51.261 -2.063 1.00 10.04 89 GLN A CA 1
ATOM 1368 C C . GLN A 1 91 ? 36.058 50.297 -0.947 1.00 8.83 89 GLN A C 1
ATOM 1369 O O . GLN A 1 91 ? 37.151 50.379 -0.380 1.00 9.43 89 GLN A O 1
ATOM 1383 N N . ALA A 1 92 ? 35.152 49.376 -0.616 1.00 9.03 90 ALA A N 1
ATOM 1384 C CA . ALA A 1 92 ? 35.401 48.462 0.488 1.00 9.24 90 ALA A CA 1
ATOM 1385 C C . ALA A 1 92 ? 36.618 47.598 0.229 1.00 8.61 90 ALA A C 1
ATOM 1386 O O . ALA A 1 92 ? 37.416 47.381 1.139 1.00 9.06 90 ALA A O 1
ATOM 1393 N N . VAL A 1 93 ? 36.757 47.062 -0.985 1.00 8.48 91 VAL A N 1
ATOM 1394 C CA . VAL A 1 93 ? 37.882 46.179 -1.283 1.00 8.63 91 VAL A CA 1
ATOM 1395 C C . VAL A 1 93 ? 39.187 46.948 -1.155 1.00 8.61 91 VAL A C 1
ATOM 1396 O O . VAL A 1 93 ? 40.113 46.529 -0.456 1.00 8.84 91 VAL A O 1
ATOM 1409 N N . ALA A 1 94 ? 39.271 48.110 -1.814 1.00 8.89 92 ALA A N 1
ATOM 1410 C CA . ALA A 1 94 ? 40.510 48.879 -1.746 1.00 8.66 92 ALA A CA 1
ATOM 1411 C C . ALA A 1 94 ? 40.821 49.293 -0.318 1.00 8.25 92 ALA A C 1
ATOM 1412 O O . ALA A 1 94 ? 41.985 49.289 0.108 1.00 9.14 92 ALA A O 1
ATOM 1419 N N . ASN A 1 95 ? 39.788 49.698 0.425 1.00 8.39 93 ASN A N 1
ATOM 1420 C CA . ASN A 1 95 ? 39.997 50.176 1.786 1.00 8.51 93 ASN A CA 1
ATOM 1421 C C . ASN A 1 95 ? 40.415 49.047 2.719 1.00 8.09 93 ASN A C 1
ATOM 1422 O O . ASN A 1 95 ? 41.189 49.279 3.642 1.00 8.56 93 ASN A O 1
ATOM 1433 N N . LEU A 1 96 ? 39.889 47.844 2.518 1.00 8.24 94 LEU A N 1
ATOM 1434 C CA . LEU A 1 96 ? 40.305 46.728 3.352 1.00 7.90 94 LEU A CA 1
ATOM 1435 C C . LEU A 1 96 ? 41.762 46.373 3.094 1.00 8.16 94 LEU A C 1
ATOM 1436 O O . LEU A 1 96 ? 42.513 46.048 4.025 1.00 7.90 94 LEU A O 1
ATOM 1452 N N . VAL A 1 97 ? 42.165 46.383 1.835 1.00 8.04 95 VAL A N 1
ATOM 1453 C CA . VAL A 1 97 ? 43.552 46.113 1.501 1.00 8.33 95 VAL A CA 1
ATOM 1454 C C . VAL A 1 97 ? 44.464 47.160 2.137 1.00 8.10 95 VAL A C 1
ATOM 1455 O O . VAL A 1 97 ? 45.478 46.827 2.747 1.00 8.12 95 VAL A O 1
ATOM 1495 N N . PHE A 1 99 ? 43.886 49.092 4.632 1.00 8.67 97 PHE A N 1
ATOM 1496 C CA . PHE A 1 99 ? 43.798 48.957 6.082 1.00 7.95 97 PHE A CA 1
ATOM 1497 C C . PHE A 1 99 ? 44.777 47.890 6.564 1.00 8.06 97 PHE A C 1
ATOM 1498 O O . PHE A 1 99 ? 45.530 48.107 7.508 1.00 8.78 97 PHE A O 1
ATOM 1515 N N . ALA A 1 100 ? 44.794 46.735 5.905 1.00 7.93 98 ALA A N 1
ATOM 1516 C CA . ALA A 1 100 ? 45.752 45.704 6.291 1.00 8.69 98 ALA A CA 1
ATOM 1517 C C . ALA A 1 100 ? 47.186 46.203 6.151 1.00 7.68 98 ALA A C 1
ATOM 1518 O O . ALA A 1 100 ? 48.028 45.971 7.032 1.00 9.12 98 ALA A O 1
ATOM 1525 N N . GLN A 1 101 ? 47.487 46.874 5.042 1.00 8.50 99 GLN A N 1
ATOM 1526 C CA . GLN A 1 101 ? 48.822 47.430 4.852 1.00 9.55 99 GLN A CA 1
ATOM 1527 C C . GLN A 1 101 ? 49.164 48.441 5.934 1.00 9.70 99 GLN A C 1
ATOM 1528 O O . GLN A 1 101 ? 50.269 48.423 6.491 1.00 10.60 99 GLN A O 1
ATOM 1542 N N . ASP A 1 102 ? 48.237 49.348 6.219 1.00 9.65 100 ASP A N 1
ATOM 1543 C CA . ASP A 1 102 ? 48.485 50.415 7.183 1.00 9.51 100 ASP A CA 1
ATOM 1544 C C . ASP A 1 102 ? 48.808 49.858 8.563 1.00 10.08 100 ASP A C 1
ATOM 1545 O O . ASP A 1 102 ? 49.655 50.409 9.265 1.00 11.20 100 ASP A O 1
ATOM 1600 N N . ARG A 1 104 ? 49.908 46.739 9.225 1.00 10.41 102 ARG A N 1
ATOM 1601 C CA . ARG A 1 104 ? 50.886 45.652 9.148 1.00 10.88 102 ARG A CA 1
ATOM 1602 C C . ARG A 1 104 ? 50.236 44.298 9.449 1.00 10.02 102 ARG A C 1
ATOM 1603 O O . ARG A 1 104 ? 50.883 43.368 9.928 1.00 10.56 102 ARG A O 1
ATOM 1625 N N . PHE A 1 105 ? 48.943 44.192 9.152 1.00 8.59 103 PHE A N 1
ATOM 1626 C CA . PHE A 1 105 ? 48.253 42.919 9.261 1.00 8.05 103 PHE A CA 1
ATOM 1627 C C . PHE A 1 105 ? 48.709 41.971 8.153 1.00 8.28 103 PHE A C 1
ATOM 1628 O O . PHE A 1 105 ? 49.058 42.384 7.047 1.00 10.34 103 PHE A O 1
ATOM 1645 N N . SER A 1 106 ? 48.660 40.675 8.462 1.00 7.77 104 SER A N 1
ATOM 1646 C CA . SER A 1 106 ? 48.942 39.615 7.508 1.00 8.76 104 SER A CA 1
ATOM 1647 C C . SER A 1 106 ? 47.751 39.333 6.618 1.00 7.74 104 SER A C 1
ATOM 1648 O O . SER A 1 106 ? 47.880 38.611 5.616 1.00 8.43 104 SER A O 1
ATOM 1656 N N . GLY A 1 107 ? 46.597 39.882 6.966 1.00 7.76 105 GLY A N 1
ATOM 1657 C CA . GLY A 1 107 ? 45.404 39.673 6.191 1.00 7.83 105 GLY A CA 1
ATOM 1658 C C . GLY A 1 107 ? 44.206 40.309 6.856 1.00 6.71 105 GLY A C 1
ATOM 1659 O O . GLY A 1 107 ? 44.313 41.005 7.868 1.00 6.98 105 GLY A O 1
ATOM 1663 N N . ILE A 1 108 ? 43.049 40.007 6.280 1.00 6.52 106 ILE A N 1
ATOM 1664 C CA . ILE A 1 108 ? 41.755 40.472 6.754 1.00 6.33 106 ILE A CA 1
ATOM 1665 C C . ILE A 1 108 ? 40.917 39.260 7.128 1.00 5.67 106 ILE A C 1
ATOM 1666 O O . ILE A 1 108 ? 40.889 38.263 6.393 1.00 6.97 106 ILE A O 1
ATOM 1682 N N . ASN A 1 109 ? 40.222 39.356 8.251 1.00 6.42 107 ASN A N 1
ATOM 1683 C CA . ASN A 1 109 ? 39.149 38.429 8.608 1.00 6.07 107 ASN A CA 1
ATOM 1684 C C . ASN A 1 109 ? 37.830 39.178 8.412 1.00 6.61 107 ASN A C 1
ATOM 1685 O O . ASN A 1 109 ? 37.498 40.073 9.193 1.00 6.81 107 ASN A O 1
ATOM 1696 N N . VAL A 1 110 ? 37.093 38.842 7.353 1.00 5.99 108 VAL A N 1
ATOM 1697 C CA . VAL A 1 110 ? 35.739 39.360 7.156 1.00 6.46 108 VAL A CA 1
ATOM 1698 C C . VAL A 1 110 ? 34.812 38.591 8.088 1.00 6.52 108 VAL A C 1
ATOM 1699 O O . VAL A 1 110 ? 34.702 37.365 7.990 1.00 7.30 108 VAL A O 1
ATOM 1712 N N . ASP A 1 111 ? 34.167 39.314 9.004 1.00 6.88 109 ASP A N 1
ATOM 1713 C CA . ASP A 1 111 ? 33.193 38.742 9.936 1.00 7.54 109 ASP A CA 1
ATOM 1714 C C . ASP A 1 111 ? 31.874 39.441 9.651 1.00 7.41 109 ASP A C 1
ATOM 1715 O O . ASP A 1 111 ? 31.474 40.370 10.362 1.00 7.76 109 ASP A O 1
ATOM 1724 N N . PHE A 1 112 ? 31.230 39.042 8.557 1.00 7.57 110 PHE A N 1
ATOM 1725 C CA . PHE A 1 112 ? 29.932 39.596 8.176 1.00 8.32 110 PHE A CA 1
ATOM 1726 C C . PHE A 1 112 ? 28.852 38.597 8.570 1.00 8.78 110 PHE A C 1
ATOM 1727 O O . PHE A 1 112 ? 28.788 37.494 8.016 1.00 9.74 110 PHE A O 1
ATOM 1744 N N . GLU A 1 113 ? 28.040 38.979 9.546 1.00 8.86 111 GLU A N 1
ATOM 1745 C CA . GLU A 1 113 ? 26.987 38.125 10.053 1.00 9.13 111 GLU A CA 1
ATOM 1746 C C . GLU A 1 113 ? 25.649 38.771 9.712 1.00 10.09 111 GLU A C 1
ATOM 1747 O O . GLU A 1 113 ? 25.555 39.971 9.418 1.00 10.56 111 GLU A O 1
ATOM 1759 N N . ALA A 1 114 ? 24.603 37.947 9.676 1.00 10.97 112 ALA A N 1
ATOM 1760 C CA . ALA A 1 114 ? 23.285 38.395 9.251 1.00 11.66 112 ALA A CA 1
ATOM 1761 C C . ALA A 1 114 ? 23.284 38.834 7.788 1.00 11.48 112 ALA A C 1
ATOM 1762 O O . ALA A 1 114 ? 22.462 39.668 7.379 1.00 13.47 112 ALA A O 1
ATOM 1769 N N . VAL A 1 115 ? 24.162 38.242 6.974 1.00 10.92 113 VAL A N 1
ATOM 1770 C CA . VAL A 1 115 ? 24.067 38.463 5.540 1.00 10.57 113 VAL A CA 1
ATOM 1771 C C . VAL A 1 115 ? 22.708 37.964 5.073 1.00 11.53 113 VAL A C 1
ATOM 1772 O O . VAL A 1 115 ? 22.319 36.823 5.361 1.00 11.84 113 VAL A O 1
ATOM 1785 N N . ALA A 1 116 ? 21.973 38.822 4.360 1.00 11.91 114 ALA A N 1
ATOM 1786 C CA . ALA A 1 116 ? 20.630 38.476 3.904 1.00 12.80 114 ALA A CA 1
ATOM 1787 C C . ALA A 1 116 ? 20.683 37.356 2.875 1.00 13.01 114 ALA A C 1
ATOM 1788 O O . ALA A 1 116 ? 21.592 37.288 2.047 1.00 12.94 114 ALA A O 1
ATOM 1795 N N . GLN A 1 117 ? 19.683 36.478 2.908 1.00 12.97 115 GLN A N 1
ATOM 1796 C CA . GLN A 1 117 ? 19.663 35.367 1.962 1.00 14.31 115 GLN A CA 1
ATOM 1797 C C . GLN A 1 117 ? 19.709 35.859 0.520 1.00 14.20 115 GLN A C 1
ATOM 1798 O O . GLN A 1 117 ? 20.337 35.226 -0.337 1.00 14.85 115 GLN A O 1
ATOM 1812 N N . GLY A 1 118 ? 19.075 36.996 0.234 1.00 13.76 116 GLY A N 1
ATOM 1813 C CA . GLY A 1 118 ? 19.101 37.525 -1.119 1.00 14.24 116 GLY A CA 1
ATOM 1814 C C . GLY A 1 118 ? 20.458 38.014 -1.576 1.00 13.84 116 GLY A C 1
ATOM 1815 O O . GLY A 1 118 ? 20.637 38.297 -2.765 1.00 14.29 116 GLY A O 1
ATOM 1819 N N . ASP A 1 119 ? 21.408 38.127 -0.659 1.00 12.65 117 ASP A N 1
ATOM 1820 C CA . ASP A 1 119 ? 22.755 38.592 -0.964 1.00 12.25 117 ASP A CA 1
ATOM 1821 C C . ASP A 1 119 ? 23.757 37.462 -1.124 1.00 11.97 117 ASP A C 1
ATOM 1822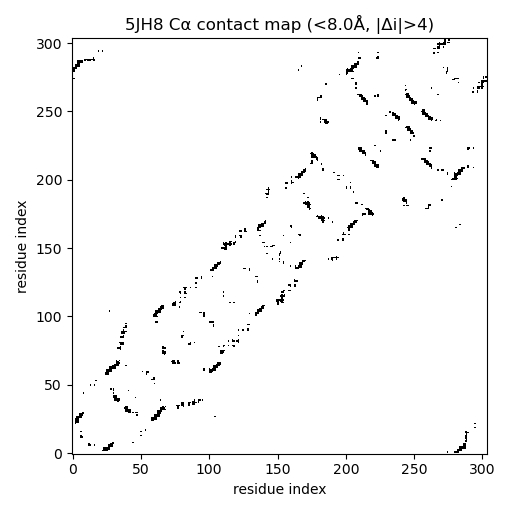 O O . ASP A 1 119 ? 24.952 37.734 -1.196 1.00 12.31 117 ASP A O 1
ATOM 1831 N N . ARG A 1 120 ? 23.296 36.216 -1.255 1.00 11.64 118 ARG A N 1
ATOM 1832 C CA . ARG A 1 120 ? 24.202 35.077 -1.383 1.00 11.95 118 ARG A CA 1
ATOM 1833 C C . ARG A 1 120 ? 25.254 35.312 -2.462 1.00 11.99 118 ARG A C 1
ATOM 1834 O O . ARG A 1 120 ? 26.465 35.241 -2.212 1.00 11.80 118 ARG A O 1
ATOM 1855 N N . ASN A 1 121 ? 24.804 35.602 -3.679 1.00 12.78 119 ASN A N 1
ATOM 1856 C CA . ASN A 1 121 ? 25.747 35.748 -4.782 1.00 13.07 119 ASN A CA 1
ATOM 1857 C C . ASN A 1 121 ? 26.511 37.069 -4.714 1.00 12.07 119 ASN A C 1
ATOM 1858 O O . ASN A 1 121 ? 27.679 37.130 -5.111 1.00 12.71 119 ASN A O 1
ATOM 1869 N N . ASN A 1 122 ? 25.885 38.133 -4.210 1.00 11.46 120 ASN A N 1
ATOM 1870 C CA . ASN A 1 122 ? 26.591 39.399 -4.026 1.00 11.87 120 ASN A CA 1
ATOM 1871 C C . ASN A 1 122 ? 27.752 39.228 -3.066 1.00 11.20 120 ASN A C 1
ATOM 1872 O O . ASN A 1 122 ? 28.857 39.708 -3.316 1.00 11.22 120 ASN A O 1
ATOM 1883 N N . PHE A 1 123 ? 27.512 38.552 -1.944 1.00 11.02 121 PHE A N 1
ATOM 1884 C CA . PHE A 1 123 ? 28.553 38.362 -0.941 1.00 10.55 121 PHE A CA 1
ATOM 1885 C C . PHE A 1 123 ? 29.673 37.472 -1.484 1.00 9.96 121 PHE A C 1
ATOM 1886 O O . PHE A 1 123 ? 30.861 37.760 -1.284 1.00 10.11 121 PHE A O 1
ATOM 1903 N N . SER A 1 124 ? 29.318 36.397 -2.191 1.00 10.55 122 SER A N 1
ATOM 1904 C CA . SER A 1 124 ? 30.338 35.553 -2.800 1.00 10.42 122 SER A CA 1
ATOM 1905 C C . SER A 1 124 ? 31.213 36.370 -3.730 1.00 10.77 122 SER A C 1
ATOM 1906 O O . SER A 1 124 ? 32.437 36.201 -3.752 1.00 11.60 122 SER A O 1
ATOM 1914 N N . HIS A 1 125 ? 30.589 37.250 -4.522 1.00 11.15 123 HIS A N 1
ATOM 1915 C CA . HIS A 1 125 ? 31.341 38.057 -5.471 1.00 11.65 123 HIS A CA 1
ATOM 1916 C C . HIS A 1 125 ? 32.266 39.027 -4.751 1.00 10.81 123 HIS A C 1
ATOM 1917 O O . HIS A 1 125 ? 33.438 39.165 -5.118 1.00 11.11 123 HIS A O 1
ATOM 1931 N N . PHE A 1 126 ? 31.767 39.677 -3.698 1.00 10.54 124 PHE A N 1
ATOM 1932 C CA . PHE A 1 126 ? 32.609 40.560 -2.891 1.00 10.55 124 PHE A CA 1
ATOM 1933 C C . PHE A 1 126 ? 33.834 39.824 -2.376 1.00 9.45 124 PHE A C 1
ATOM 1934 O O . PHE A 1 126 ? 34.957 40.332 -2.465 1.00 9.70 124 PHE A O 1
ATOM 1951 N N . ILE A 1 127 ? 33.638 38.619 -1.840 1.00 9.11 125 ILE A N 1
ATOM 1952 C CA . ILE A 1 127 ? 34.743 37.835 -1.303 1.00 9.15 125 ILE A CA 1
ATOM 1953 C C . ILE A 1 127 ? 35.699 37.397 -2.411 1.00 9.21 125 ILE A C 1
ATOM 1954 O O . ILE A 1 127 ? 36.917 37.383 -2.211 1.00 8.91 125 ILE A O 1
ATOM 1970 N N . GLN A 1 128 ? 35.187 37.069 -3.595 1.00 9.49 126 GLN A N 1
ATOM 1971 C CA . GLN A 1 128 ? 36.063 36.758 -4.726 1.00 10.16 126 GLN A CA 1
ATOM 1972 C C . GLN A 1 128 ? 36.971 37.935 -5.071 1.00 10.15 126 GLN A C 1
ATOM 1973 O O . GLN A 1 128 ? 38.191 37.779 -5.255 1.00 10.45 126 GLN A O 1
ATOM 1987 N N . VAL A 1 129 ? 36.379 39.119 -5.204 1.00 10.45 127 VAL A N 1
ATOM 1988 C CA . VAL A 1 129 ? 37.141 40.306 -5.569 1.00 10.14 127 VAL A CA 1
ATOM 1989 C C . VAL A 1 129 ? 38.127 40.663 -4.466 1.00 9.31 127 VAL A C 1
ATOM 1990 O O . VAL A 1 129 ? 39.286 40.986 -4.734 1.00 10.39 127 VAL A O 1
ATOM 2003 N N . LEU A 1 130 ? 37.681 40.594 -3.215 1.00 8.54 128 LEU A N 1
ATOM 2004 C CA . LEU A 1 130 ? 38.531 40.925 -2.085 1.00 8.54 128 LEU A CA 1
ATOM 2005 C C . LEU A 1 130 ? 39.698 39.959 -1.982 1.00 8.28 128 LEU A C 1
ATOM 2006 O O . LEU A 1 130 ? 40.844 40.372 -1.755 1.00 9.12 128 LEU A O 1
ATOM 2022 N N . GLY A 1 131 ? 39.432 38.662 -2.149 1.00 8.71 129 GLY A N 1
ATOM 2023 C CA . GLY A 1 131 ? 40.512 37.690 -2.092 1.00 9.11 129 GLY A CA 1
ATOM 2024 C C . GLY A 1 131 ? 41.575 37.945 -3.146 1.00 9.43 129 GLY A C 1
ATOM 2025 O O . GLY A 1 131 ? 42.778 37.923 -2.867 1.00 9.53 129 GLY A O 1
ATOM 2029 N N . ARG A 1 132 ? 41.153 38.234 -4.376 1.00 9.34 130 ARG A N 1
ATOM 2030 C CA . ARG A 1 132 ? 42.126 38.523 -5.419 1.00 10.42 130 ARG A CA 1
ATOM 2031 C C . ARG A 1 132 ? 42.929 39.777 -5.088 1.00 10.70 130 ARG A C 1
ATOM 2032 O O . ARG A 1 132 ? 44.144 39.815 -5.297 1.00 10.84 130 ARG A O 1
ATOM 2053 N N . ALA A 1 133 ? 42.273 40.806 -4.553 1.00 10.54 131 ALA A N 1
ATOM 2054 C CA . ALA A 1 133 ? 42.962 42.053 -4.239 1.00 10.37 131 ALA A CA 1
ATOM 2055 C C . ALA A 1 133 ? 43.971 41.863 -3.112 1.00 9.77 131 ALA A C 1
ATOM 2056 O O . ALA A 1 133 ? 45.087 42.393 -3.178 1.00 10.63 131 ALA A O 1
ATOM 2063 N N . LEU A 1 134 ? 43.596 41.115 -2.071 1.00 8.90 132 LEU A N 1
ATOM 2064 C CA . LEU A 1 134 ? 44.533 40.826 -0.986 1.00 8.70 132 LEU A CA 1
ATOM 2065 C C . LEU A 1 134 ? 45.700 39.967 -1.483 1.00 9.27 132 LEU A C 1
ATOM 2066 O O . LEU A 1 134 ? 46.864 40.240 -1.172 1.00 9.68 132 LEU A O 1
ATOM 2082 N N . HIS A 1 135 ? 45.400 38.946 -2.286 1.00 9.43 133 HIS A N 1
ATOM 2083 C CA . HIS A 1 135 ? 46.446 38.072 -2.785 1.00 10.24 133 HIS A CA 1
ATOM 2084 C C . HIS A 1 135 ? 47.436 38.834 -3.648 1.00 11.54 133 HIS A C 1
ATOM 2085 O O . HIS A 1 135 ? 48.637 38.537 -3.616 1.00 11.99 133 HIS A O 1
ATOM 2099 N N . ALA A 1 136 ? 46.960 39.828 -4.408 1.00 12.12 134 ALA A N 1
ATOM 2100 C CA . ALA A 1 136 ? 47.840 40.628 -5.251 1.00 13.69 134 ALA A CA 1
ATOM 2101 C C . ALA A 1 136 ? 48.845 41.414 -4.432 1.00 13.63 134 ALA A C 1
ATOM 2102 O O . ALA A 1 136 ? 49.861 41.853 -4.977 1.00 15.38 134 ALA A O 1
ATOM 2109 N N . LYS A 1 137 ? 48.591 41.600 -3.141 1.00 13.39 135 LYS A N 1
ATOM 2110 C CA . LYS A 1 137 ? 49.504 42.276 -2.238 1.00 13.63 135 LYS A CA 1
ATOM 2111 C C . LYS A 1 137 ? 50.166 41.331 -1.251 1.00 13.11 135 LYS A C 1
ATOM 2112 O O . LYS A 1 137 ? 50.768 41.802 -0.284 1.00 14.43 135 LYS A O 1
ATOM 2131 N N . GLY A 1 138 ? 50.070 40.018 -1.449 1.00 12.41 136 GLY A N 1
ATOM 2132 C CA . GLY A 1 138 ? 50.732 39.101 -0.541 1.00 11.12 136 GLY A CA 1
ATOM 2133 C C . GLY A 1 138 ? 50.034 38.965 0.789 1.00 10.73 136 GLY A C 1
ATOM 2134 O O . GLY A 1 138 ? 50.654 38.550 1.769 1.00 13.32 136 GLY A O 1
ATOM 2138 N N . LEU A 1 139 ? 48.754 39.310 0.842 1.00 9.64 137 LEU A N 1
ATOM 2139 C CA . LEU A 1 139 ? 47.943 39.252 2.064 1.00 9.61 137 LEU A CA 1
ATOM 2140 C C . LEU A 1 139 ? 46.935 38.115 1.969 1.00 8.94 137 LEU A C 1
ATOM 2141 O O . LEU A 1 139 ? 46.621 37.654 0.880 1.00 10.41 137 LEU A O 1
ATOM 2180 N N . LEU A 1 141 ? 43.108 36.158 3.390 1.00 6.94 139 LEU A N 1
ATOM 2181 C CA . LEU A 1 141 ? 41.689 36.396 3.659 1.00 6.68 139 LEU A CA 1
ATOM 2182 C C . LEU A 1 141 ? 41.104 35.222 4.428 1.00 6.57 139 LEU A C 1
ATOM 2183 O O . LEU A 1 141 ? 41.160 34.080 3.969 1.00 7.14 139 LEU A O 1
ATOM 2199 N N . ILE A 1 142 ? 40.542 35.515 5.598 1.00 6.14 140 ILE A N 1
ATOM 2200 C CA . ILE A 1 142 ? 39.746 34.569 6.384 1.00 6.29 140 ILE A CA 1
ATOM 2201 C C . ILE A 1 142 ? 38.317 35.084 6.404 1.00 6.49 140 ILE A C 1
ATOM 2202 O O . ILE A 1 142 ? 38.089 36.247 6.736 1.00 6.99 140 ILE A O 1
ATOM 2218 N N . VAL A 1 143 ? 37.353 34.234 6.072 1.00 6.26 141 VAL A N 1
ATOM 2219 C CA . VAL A 1 143 ? 35.938 34.606 6.131 1.00 6.39 141 VAL A CA 1
ATOM 2220 C C . VAL A 1 143 ? 35.286 33.778 7.233 1.00 6.69 141 VAL A C 1
ATOM 2221 O O . VAL A 1 143 ? 35.288 32.546 7.170 1.00 6.84 141 VAL A O 1
ATOM 2234 N N . SER A 1 144 ? 34.709 34.453 8.225 1.00 6.77 142 SER A N 1
ATOM 2235 C CA . SER A 1 144 ? 33.961 33.779 9.282 1.00 6.44 142 SER A CA 1
ATOM 2236 C C . SER A 1 144 ? 32.563 33.468 8.762 1.00 7.28 142 SER A C 1
ATOM 2237 O O . SER A 1 144 ? 31.892 34.339 8.210 1.00 8.58 142 SER A O 1
ATOM 2245 N N A VAL A 1 145 ? 32.151 32.212 8.877 0.61 6.50 143 VAL A N 1
ATOM 2246 N N B VAL A 1 145 ? 32.113 32.233 8.980 0.39 7.10 143 VAL A N 1
ATOM 2247 C CA A VAL A 1 145 ? 30.821 31.829 8.413 0.61 7.97 143 VAL A CA 1
ATOM 2248 C CA B VAL A 1 145 ? 30.902 31.699 8.354 0.39 8.32 143 VAL A CA 1
ATOM 2249 C C A VAL A 1 145 ? 30.095 31.068 9.508 0.61 7.01 143 VAL A C 1
ATOM 2250 C C B VAL A 1 145 ? 30.099 30.931 9.401 0.39 7.89 143 VAL A C 1
ATOM 2251 O O A VAL A 1 145 ? 30.725 30.424 10.357 0.61 6.36 143 VAL A O 1
ATOM 2252 O O B VAL A 1 145 ? 30.686 30.125 10.136 0.39 7.59 143 VAL A O 1
ATOM 2277 N N . PRO A 1 146 ? 28.771 31.108 9.498 1.00 8.31 144 PRO A N 1
ATOM 2278 C CA . PRO A 1 146 ? 27.997 30.270 10.415 1.00 8.79 144 PRO A CA 1
ATOM 2279 C C . PRO A 1 146 ? 28.197 28.802 10.070 1.00 7.79 144 PRO A C 1
ATOM 2280 O O . PRO A 1 146 ? 28.431 28.444 8.912 1.00 9.04 144 PRO A O 1
ATOM 2291 N N . ALA A 1 147 ? 28.050 27.959 11.087 1.00 7.98 145 ALA A N 1
ATOM 2292 C CA . ALA A 1 147 ? 28.238 26.519 10.980 1.00 8.25 145 ALA A CA 1
ATOM 2293 C C . ALA A 1 147 ? 26.887 25.857 10.761 1.00 8.62 145 ALA A C 1
ATOM 2294 O O . ALA A 1 147 ? 25.959 26.037 11.567 1.00 9.80 145 ALA A O 1
ATOM 2301 N N . PHE A 1 148 ? 26.788 25.085 9.682 1.00 8.39 146 PHE A N 1
ATOM 2302 C CA . PHE A 1 148 ? 25.545 24.397 9.342 1.00 8.86 146 PHE A CA 1
ATOM 2303 C C . PHE A 1 148 ? 25.859 23.258 8.379 1.00 9.54 146 PHE A C 1
ATOM 2304 O O . PHE A 1 148 ? 26.966 23.151 7.849 1.00 9.72 146 PHE A O 1
ATOM 2321 N N . SER A 1 149 ? 24.864 22.396 8.170 1.00 10.65 147 SER A N 1
ATOM 2322 C CA . SER A 1 149 ? 24.994 21.290 7.231 1.00 11.13 147 SER A CA 1
ATOM 2323 C C . SER A 1 149 ? 23.850 21.342 6.225 1.00 11.46 147 SER A C 1
ATOM 2324 O O . SER A 1 149 ? 23.105 22.320 6.171 1.00 12.46 147 SER A O 1
ATOM 2332 N N . ALA A 1 150 ? 23.709 20.318 5.403 1.00 12.68 148 ALA A N 1
ATOM 2333 C CA . ALA A 1 150 ? 22.808 20.455 4.268 1.00 14.12 148 ALA A CA 1
ATOM 2334 C C . ALA A 1 150 ? 21.363 20.686 4.699 1.00 14.86 148 ALA A C 1
ATOM 2335 O O . ALA A 1 150 ? 20.618 21.415 4.043 1.00 15.61 148 ALA A O 1
ATOM 2366 N N . ASP A 1 152 ? 20.141 22.469 6.797 1.00 13.90 150 ASP A N 1
ATOM 2367 C CA . ASP A 1 152 ? 19.816 23.850 7.152 1.00 14.51 150 ASP A CA 1
ATOM 2368 C C . ASP A 1 152 ? 20.421 24.865 6.202 1.00 13.29 150 ASP A C 1
ATOM 2369 O O . ASP A 1 152 ? 20.378 26.066 6.483 1.00 14.11 150 ASP A O 1
ATOM 2378 N N . GLU A 1 153 ? 20.972 24.404 5.074 1.00 13.58 151 GLU A N 1
ATOM 2379 C CA . GLU A 1 153 ? 21.704 25.307 4.192 1.00 13.80 151 GLU A CA 1
ATOM 2380 C C . GLU A 1 153 ? 20.803 26.315 3.502 1.00 13.53 151 GLU A C 1
ATOM 2381 O O . GLU A 1 153 ? 21.297 27.370 3.076 1.00 14.14 151 GLU A O 1
ATOM 2393 N N . ASN A 1 154 ? 19.509 26.020 3.392 1.00 14.39 152 ASN A N 1
ATOM 2394 C CA . ASN A 1 154 ? 18.555 26.945 2.804 1.00 15.62 152 ASN A CA 1
ATOM 2395 C C . ASN A 1 154 ? 17.794 27.762 3.842 1.00 15.28 152 ASN A C 1
ATOM 2396 O O . ASN A 1 154 ? 16.904 28.532 3.468 1.00 17.33 152 ASN A O 1
ATOM 2407 N N . HIS A 1 155 ? 18.106 27.604 5.127 1.00 15.41 153 HIS A N 1
ATOM 2408 C CA . HIS A 1 155 ? 17.481 28.423 6.150 1.00 15.03 153 HIS A CA 1
ATOM 2409 C C . HIS A 1 155 ? 17.788 29.892 5.872 1.00 15.43 153 HIS A C 1
ATOM 2410 O O . HIS A 1 155 ? 18.892 30.212 5.417 1.00 14.74 153 HIS A O 1
ATOM 2424 N N . PRO A 1 156 ? 16.858 30.809 6.145 1.00 16.48 154 PRO A N 1
ATOM 2425 C CA . PRO A 1 156 ? 17.151 32.234 5.886 1.00 16.41 154 PRO A CA 1
ATOM 2426 C C . PRO A 1 156 ? 18.435 32.743 6.528 1.00 15.10 154 PRO A C 1
ATOM 2427 O O . PRO A 1 156 ? 19.035 33.695 6.019 1.00 16.18 154 PRO A O 1
ATOM 2438 N N . ALA A 1 157 ? 18.860 32.165 7.646 1.00 14.62 155 ALA A N 1
ATOM 2439 C CA . ALA A 1 157 ? 20.070 32.615 8.319 1.00 14.15 155 ALA A CA 1
ATOM 2440 C C . ALA A 1 157 ? 21.338 32.146 7.623 1.00 12.52 155 ALA A C 1
ATOM 2441 O O . ALA A 1 157 ? 22.401 32.731 7.842 1.00 12.69 155 ALA A O 1
ATOM 2448 N N . ASN A 1 158 ? 21.245 31.102 6.806 1.00 10.83 156 ASN A N 1
ATOM 2449 C CA . ASN A 1 158 ? 22.406 30.431 6.249 1.00 11.20 156 ASN A CA 1
ATOM 2450 C C . ASN A 1 158 ? 22.539 30.552 4.738 1.00 11.20 156 ASN A C 1
ATOM 2451 O O . ASN A 1 158 ? 23.655 30.409 4.220 1.00 11.24 156 ASN A O 1
ATOM 2462 N N . TYR A 1 159 ? 21.445 30.809 4.016 1.00 12.05 157 TYR A N 1
ATOM 2463 C CA . TYR A 1 159 ? 21.502 30.765 2.562 1.00 11.91 157 TYR A CA 1
ATOM 2464 C C . TYR A 1 159 ? 22.402 31.855 1.982 1.00 11.41 157 TYR A C 1
ATOM 2465 O O . TYR A 1 159 ? 22.904 31.699 0.864 1.00 12.29 157 TYR A O 1
ATOM 2483 N N . GLY A 1 160 ? 22.643 32.948 2.705 1.00 11.15 158 GLY A N 1
ATOM 2484 C CA . GLY A 1 160 ? 23.570 33.950 2.208 1.00 11.01 158 GLY A CA 1
ATOM 2485 C C . GLY A 1 160 ? 25.006 33.477 2.097 1.00 9.86 158 GLY A C 1
ATOM 2486 O O . GLY A 1 160 ? 25.817 34.180 1.490 1.00 10.51 158 GLY A O 1
ATOM 2490 N N . TYR A 1 161 ? 25.331 32.315 2.679 1.00 10.18 159 TYR A N 1
ATOM 2491 C CA . TYR A 1 161 ? 26.699 31.807 2.744 1.00 9.50 159 TYR A CA 1
ATOM 2492 C C . TYR A 1 161 ? 26.850 30.591 1.829 1.00 10.22 159 TYR A C 1
ATOM 2493 O O . TYR A 1 161 ? 26.373 29.492 2.138 1.00 10.22 159 TYR A O 1
ATOM 2511 N N . ASP A 1 162 ? 27.490 30.802 0.682 1.00 10.02 160 ASP A N 1
ATOM 2512 C CA . ASP A 1 162 ? 27.756 29.751 -0.303 1.00 9.68 160 ASP A CA 1
ATOM 2513 C C . ASP A 1 162 ? 29.181 29.280 -0.025 1.00 9.89 160 ASP A C 1
ATOM 2514 O O . ASP A 1 162 ? 30.155 29.893 -0.470 1.00 9.42 160 ASP A O 1
ATOM 2523 N N . LEU A 1 163 ? 29.320 28.220 0.774 1.00 10.37 161 LEU A N 1
ATOM 2524 C CA . LEU A 1 163 ? 30.657 27.815 1.214 1.00 10.94 161 LEU A CA 1
ATOM 2525 C C . LEU A 1 163 ? 31.547 27.453 0.037 1.00 10.46 161 LEU A C 1
ATOM 2526 O O . LEU A 1 163 ? 32.750 27.744 0.044 1.00 10.31 161 LEU A O 1
ATOM 2542 N N . ARG A 1 164 ? 30.996 26.768 -0.962 1.00 10.28 162 ARG A N 1
ATOM 2543 C CA . ARG A 1 164 ? 31.805 26.418 -2.125 1.00 11.17 162 ARG A CA 1
ATOM 2544 C C . ARG A 1 164 ? 32.440 27.660 -2.750 1.00 11.81 162 ARG A C 1
ATOM 2545 O O . ARG A 1 164 ? 33.650 27.690 -3.019 1.00 12.17 162 ARG A O 1
ATOM 2566 N N . ALA A 1 165 ? 31.643 28.709 -2.965 1.00 11.28 163 ALA A N 1
ATOM 2567 C CA . ALA A 1 165 ? 32.163 29.925 -3.590 1.00 10.57 163 ALA A CA 1
ATOM 2568 C C . ALA A 1 165 ? 33.122 30.656 -2.651 1.00 10.20 163 ALA A C 1
ATOM 2569 O O . ALA A 1 165 ? 34.199 31.115 -3.061 1.00 11.54 163 ALA A O 1
ATOM 2576 N N . LEU A 1 166 ? 32.744 30.781 -1.383 1.00 10.36 164 LEU A N 1
ATOM 2577 C CA . LEU A 1 166 ? 33.564 31.529 -0.444 1.00 9.42 164 LEU A CA 1
ATOM 2578 C C . LEU A 1 166 ? 34.904 30.839 -0.241 1.00 9.33 164 LEU A C 1
ATOM 2579 O O . LEU A 1 166 ? 35.951 31.491 -0.171 1.00 10.02 164 LEU A O 1
ATOM 2595 N N . GLY A 1 167 ? 34.868 29.516 -0.112 1.00 9.99 165 GLY A N 1
ATOM 2596 C CA . GLY A 1 167 ? 36.078 28.768 0.140 1.00 10.54 165 GLY A CA 1
ATOM 2597 C C . GLY A 1 167 ? 37.034 28.769 -1.024 1.00 10.97 165 GLY A C 1
ATOM 2598 O O . GLY A 1 167 ? 38.239 28.637 -0.826 1.00 13.46 165 GLY A O 1
ATOM 2602 N N . ALA A 1 168 ? 36.521 28.886 -2.248 1.00 10.89 166 ALA A N 1
ATOM 2603 C CA . ALA A 1 168 ? 37.406 28.962 -3.402 1.00 11.80 166 ALA A CA 1
ATOM 2604 C C . ALA A 1 168 ? 38.169 30.281 -3.443 1.00 11.43 166 ALA A C 1
ATOM 2605 O O . ALA A 1 168 ? 39.270 30.339 -3.991 1.00 14.07 166 ALA A O 1
ATOM 2612 N N . ALA A 1 169 ? 37.621 31.331 -2.846 1.00 10.75 167 ALA A N 1
ATOM 2613 C CA . ALA A 1 169 ? 38.220 32.654 -2.900 1.00 11.81 167 ALA A CA 1
ATOM 2614 C C . ALA A 1 169 ? 39.110 32.964 -1.706 1.00 11.90 167 ALA A C 1
ATOM 2615 O O . ALA A 1 169 ? 40.125 33.651 -1.846 1.00 15.21 167 ALA A O 1
ATOM 2622 N N . ALA A 1 170 ? 38.750 32.494 -0.532 1.00 10.49 168 ALA A N 1
ATOM 2623 C CA . ALA A 1 170 ? 39.461 32.834 0.686 1.00 10.16 168 ALA A CA 1
ATOM 2624 C C . ALA A 1 170 ? 40.593 31.843 0.960 1.00 9.83 168 ALA A C 1
ATOM 2625 O O . ALA A 1 170 ? 40.633 30.741 0.419 1.00 12.04 168 ALA A O 1
ATOM 2632 N N . ASP A 1 171 ? 41.547 32.278 1.785 1.00 8.27 169 ASP A N 1
ATOM 2633 C CA . ASP A 1 171 ? 42.570 31.374 2.291 1.00 8.39 169 ASP A CA 1
ATOM 2634 C C . ASP A 1 171 ? 42.000 30.420 3.328 1.00 7.73 169 ASP A C 1
ATOM 2635 O O . ASP A 1 171 ? 42.387 29.236 3.368 1.00 8.30 169 ASP A O 1
ATOM 2644 N N . TYR A 1 172 ? 41.075 30.903 4.165 1.00 7.28 170 TYR A N 1
ATOM 2645 C CA . TYR A 1 172 ? 40.424 30.071 5.158 1.00 6.70 170 TYR A CA 1
ATOM 2646 C C . TYR A 1 172 ? 38.986 30.521 5.328 1.00 6.86 170 TYR A C 1
ATOM 2647 O O . TYR A 1 172 ? 38.683 31.718 5.259 1.00 7.03 170 TYR A O 1
ATOM 2665 N N . LEU A 1 173 ? 38.109 29.553 5.594 1.00 7.43 171 LEU A N 1
ATOM 2666 C CA . LEU A 1 173 ? 36.817 29.822 6.214 1.00 6.84 171 LEU A CA 1
ATOM 2667 C C . LEU A 1 173 ? 36.938 29.482 7.683 1.00 6.36 171 LEU A C 1
ATOM 2668 O O . LEU A 1 173 ? 37.359 28.371 8.044 1.00 7.69 171 LEU A O 1
ATOM 2684 N N . GLN A 1 174 ? 36.570 30.446 8.532 1.00 6.36 172 GLN A N 1
ATOM 2685 C CA . GLN A 1 174 ? 36.526 30.249 9.980 1.00 6.41 172 GLN A CA 1
ATOM 2686 C C . GLN A 1 174 ? 35.096 29.801 10.271 1.00 6.39 172 GLN A C 1
ATOM 2687 O O . GLN A 1 174 ? 34.172 30.621 10.282 1.00 7.09 172 GLN A O 1
ATOM 2701 N N A ILE A 1 175 ? 34.911 28.491 10.391 0.39 6.19 173 ILE A N 1
ATOM 2702 N N B ILE A 1 175 ? 34.907 28.500 10.462 0.61 7.15 173 ILE A N 1
ATOM 2703 C CA A ILE A 1 175 ? 33.590 27.921 10.618 0.39 6.21 173 ILE A CA 1
ATOM 2704 C CA B ILE A 1 175 ? 33.572 27.955 10.666 0.61 8.36 173 ILE A CA 1
ATOM 2705 C C A ILE A 1 175 ? 33.252 28.135 12.082 0.39 5.61 173 ILE A C 1
ATOM 2706 C C B ILE A 1 175 ? 33.200 28.128 12.128 0.61 7.52 173 ILE A C 1
ATOM 2707 O O A ILE A 1 175 ? 33.942 27.610 12.965 0.39 5.44 173 ILE A O 1
ATOM 2708 O O B ILE A 1 175 ? 33.819 27.518 13.011 0.61 7.90 173 ILE A O 1
ATOM 2773 N N . SER A 1 177 ? 31.654 27.055 14.603 1.00 6.46 175 SER A N 1
ATOM 2774 C CA . SER A 1 177 ? 31.004 25.861 15.139 1.00 6.51 175 SER A CA 1
ATOM 2775 C C . SER A 1 177 ? 30.812 25.973 16.649 1.00 6.88 175 SER A C 1
ATOM 2776 O O . SER A 1 177 ? 31.289 25.153 17.442 1.00 7.48 175 SER A O 1
ATOM 2785 N N . TYR A 1 178 ? 30.049 27.008 17.004 1.00 6.46 176 TYR A N 1
ATOM 2786 C CA . TYR A 1 178 ? 29.600 27.279 18.357 1.00 6.75 176 TYR A CA 1
ATOM 2787 C C . TYR A 1 178 ? 28.290 28.051 18.233 1.00 6.50 176 TYR A C 1
ATOM 2788 O O . TYR A 1 178 ? 27.871 28.438 17.143 1.00 7.54 176 TYR A O 1
ATOM 2806 N N . ASP A 1 179 ? 27.617 28.249 19.357 1.00 6.98 177 ASP A N 1
ATOM 2807 C CA . ASP A 1 179 ? 26.275 28.830 19.363 1.00 7.28 177 ASP A CA 1
ATOM 2808 C C . ASP A 1 179 ? 25.245 27.929 18.669 1.00 7.91 177 ASP A C 1
ATOM 2809 O O . ASP A 1 179 ? 24.251 28.404 18.120 1.00 8.73 177 ASP A O 1
ATOM 2818 N N . GLU A 1 180 ? 25.463 26.614 18.740 1.00 7.41 178 GLU A N 1
ATOM 2819 C CA . GLU A 1 180 ? 24.431 25.668 18.326 1.00 7.32 178 GLU A CA 1
ATOM 2820 C C . GLU A 1 180 ? 23.148 25.909 19.102 1.00 7.31 178 GLU A C 1
ATOM 2821 O O . GLU A 1 180 ? 22.039 25.763 18.567 1.00 8.58 178 GLU A O 1
ATOM 2833 N N . ALA A 1 181 ? 23.287 26.251 20.374 1.00 7.26 179 ALA A N 1
ATOM 2834 C CA . ALA A 1 181 ? 22.231 26.743 21.235 1.00 7.78 179 ALA A CA 1
ATOM 2835 C C . ALA A 1 181 ? 22.745 28.051 21.819 1.00 7.39 179 ALA A C 1
ATOM 2836 O O . ALA A 1 181 ? 23.947 28.209 21.996 1.00 7.57 179 ALA A O 1
ATOM 2843 N N . ILE A 1 182 ? 21.825 28.985 22.090 1.00 7.64 180 ILE A N 1
ATOM 2844 C CA . ILE A 1 182 ? 22.122 30.298 22.657 1.00 7.81 180 ILE A CA 1
ATOM 2845 C C . ILE A 1 182 ? 21.069 30.595 23.719 1.00 7.88 180 ILE A C 1
ATOM 2846 O O . ILE A 1 182 ? 20.002 29.955 23.746 1.00 7.86 180 ILE A O 1
ATOM 2862 N N . PRO A 1 183 ? 21.298 31.616 24.553 1.00 8.19 181 PRO A N 1
ATOM 2863 C CA . PRO A 1 183 ? 20.317 31.951 25.598 1.00 8.82 181 PRO A CA 1
ATOM 2864 C C . PRO A 1 183 ? 18.912 32.168 25.089 1.00 9.26 181 PRO A C 1
ATOM 2865 O O . PRO A 1 183 ? 17.966 31.819 25.789 1.00 9.99 181 PRO A O 1
ATOM 2876 N N . ALA A 1 184 ? 18.752 32.757 23.906 1.00 8.91 182 ALA A N 1
ATOM 2877 C CA . ALA A 1 184 ? 17.436 33.052 23.345 1.00 9.59 182 ALA A CA 1
ATOM 2878 C C . ALA A 1 184 ? 16.637 31.803 22.997 1.00 8.74 182 ALA A C 1
ATOM 2879 O O . ALA A 1 184 ? 15.426 31.909 22.737 1.00 9.25 182 ALA A O 1
ATOM 2886 N N . TRP A 1 185 ? 17.283 30.638 22.982 1.00 8.63 183 TRP A N 1
ATOM 2887 C CA . TRP A 1 185 ? 16.668 29.390 22.548 1.00 8.84 183 TRP A CA 1
ATOM 2888 C C . TRP A 1 185 ? 16.614 28.408 23.720 1.00 8.97 183 TRP A C 1
ATOM 2889 O O . TRP A 1 185 ? 16.897 28.749 24.868 1.00 9.38 183 TRP A O 1
ATOM 2910 N N . ASP A 1 186 ? 16.232 27.168 23.416 1.00 10.61 184 ASP A N 1
ATOM 2911 C CA . ASP A 1 186 ? 16.212 26.125 24.433 1.00 10.55 184 ASP A CA 1
ATOM 2912 C C . ASP A 1 186 ? 17.639 25.754 24.836 1.00 9.67 184 ASP A C 1
ATOM 2913 O O . ASP A 1 186 ? 18.548 25.789 24.008 1.00 9.90 184 ASP A O 1
ATOM 2922 N N . PRO A 1 187 ? 17.846 25.310 26.077 1.00 9.30 185 PRO A N 1
ATOM 2923 C CA . PRO A 1 187 ? 19.171 24.792 26.450 1.00 9.20 185 PRO A CA 1
ATOM 2924 C C . PRO A 1 187 ? 19.588 23.615 25.583 1.00 9.19 185 PRO A C 1
ATOM 2925 O O . PRO A 1 187 ? 18.785 22.750 25.238 1.00 10.37 185 PRO A O 1
ATOM 2936 N N . GLY A 1 188 ? 20.880 23.549 25.306 1.00 9.30 186 GLY A N 1
ATOM 2937 C CA . GLY A 1 188 ? 21.483 22.396 24.687 1.00 9.07 186 GLY A CA 1
ATOM 2938 C C . GLY A 1 188 ? 22.951 22.650 24.454 1.00 8.30 186 GLY A C 1
ATOM 2939 O O . GLY A 1 188 ? 23.436 23.755 24.702 1.00 7.84 186 GLY A O 1
ATOM 2943 N N . PRO A 1 189 ? 23.650 21.653 23.927 1.00 8.56 187 PRO A N 1
ATOM 2944 C CA . PRO A 1 189 ? 25.063 21.835 23.615 1.00 8.30 187 PRO A CA 1
ATOM 2945 C C . PRO A 1 189 ? 25.293 23.092 22.787 1.00 8.19 187 PRO A C 1
ATOM 2946 O O . PRO A 1 189 ? 24.577 23.379 21.820 1.00 8.44 187 PRO A O 1
ATOM 2957 N N . VAL A 1 190 ? 26.345 23.812 23.159 1.00 7.57 188 VAL A N 1
ATOM 2958 C CA . VAL A 1 190 ? 26.736 25.033 22.457 1.00 7.65 188 VAL A CA 1
ATOM 2959 C C . VAL A 1 190 ? 27.615 24.738 21.251 1.00 7.03 188 VAL A C 1
ATOM 2960 O O . VAL A 1 190 ? 27.619 25.495 20.278 1.00 7.32 188 VAL A O 1
ATOM 2973 N N . ALA A 1 191 ? 28.359 23.647 21.301 1.00 6.84 189 ALA A N 1
ATOM 2974 C CA . ALA A 1 191 ? 29.280 23.251 20.249 1.00 7.15 189 ALA A CA 1
ATOM 2975 C C . ALA A 1 191 ? 29.335 21.727 20.215 1.00 7.09 189 ALA A C 1
ATOM 2976 O O . ALA A 1 191 ? 30.394 21.111 20.306 1.00 7.32 189 ALA A O 1
ATOM 2983 N N . GLY A 1 192 ? 28.169 21.101 20.072 1.00 7.21 190 GLY A N 1
ATOM 2984 C CA . GLY A 1 192 ? 28.101 19.652 20.142 1.00 7.85 190 GLY A CA 1
ATOM 2985 C C . GLY A 1 192 ? 28.914 19.012 19.029 1.00 8.26 190 GLY A C 1
ATOM 2986 O O . GLY A 1 192 ? 28.895 19.461 17.880 1.00 7.84 190 GLY A O 1
ATOM 2990 N N . SER A 1 193 ? 29.614 17.922 19.368 1.00 8.07 191 SER A N 1
ATOM 2991 C CA . SER A 1 193 ? 30.519 17.303 18.414 1.00 8.88 191 SER A CA 1
ATOM 2992 C C . SER A 1 193 ? 29.788 16.657 17.253 1.00 8.91 191 SER A C 1
ATOM 2993 O O . SER A 1 193 ? 30.339 16.586 16.149 1.00 9.57 191 SER A O 1
ATOM 3001 N N . ASP A 1 194 ? 28.577 16.146 17.484 1.00 9.22 192 ASP A N 1
ATOM 3002 C CA . ASP A 1 194 ? 27.803 15.528 16.408 1.00 9.90 192 ASP A CA 1
ATOM 3003 C C . ASP A 1 194 ? 27.397 16.579 15.372 1.00 9.61 192 ASP A C 1
ATOM 3004 O O . ASP A 1 194 ? 27.583 16.394 14.163 1.00 9.65 192 ASP A O 1
ATOM 3013 N N . TRP A 1 195 ? 26.875 17.705 15.848 1.00 9.21 193 TRP A N 1
ATOM 3014 C CA . TRP A 1 195 ? 26.552 18.849 15.002 1.00 8.45 193 TRP A CA 1
ATOM 3015 C C . TRP A 1 195 ? 27.795 19.396 14.308 1.00 8.09 193 TRP A C 1
ATOM 3016 O O . TRP A 1 195 ? 27.771 19.685 13.105 1.00 8.41 193 TRP A O 1
ATOM 3054 N N . GLU A 1 197 ? 30.580 17.812 13.594 1.00 8.82 195 GLU A N 1
ATOM 3055 C CA . GLU A 1 197 ? 31.031 16.882 12.564 1.00 9.82 195 GLU A CA 1
ATOM 3056 C C . GLU A 1 197 ? 30.128 16.939 11.340 1.00 9.38 195 GLU A C 1
ATOM 3057 O O . GLU A 1 197 ? 30.613 16.881 10.202 1.00 10.35 195 GLU A O 1
ATOM 3069 N N . ASP A 1 198 ? 28.811 17.058 11.542 1.00 9.54 196 ASP A N 1
ATOM 3070 C CA . ASP A 1 198 ? 27.933 17.253 10.395 1.00 9.65 196 ASP A CA 1
ATOM 3071 C C . ASP A 1 198 ? 28.306 18.522 9.645 1.00 9.49 196 ASP A C 1
ATOM 3072 O O . ASP A 1 198 ? 28.320 18.549 8.410 1.00 9.84 196 ASP A O 1
ATOM 3081 N N . ASP A 1 199 ? 28.587 19.597 10.385 1.00 8.78 197 ASP A N 1
ATOM 3082 C CA . ASP A 1 199 ? 28.941 20.856 9.744 1.00 8.46 197 ASP A CA 1
ATOM 3083 C C . ASP A 1 199 ? 30.259 20.742 8.984 1.00 8.33 197 ASP A C 1
ATOM 3084 O O . ASP A 1 199 ? 30.392 21.275 7.875 1.00 9.13 197 ASP A O 1
ATOM 3093 N N . LEU A 1 200 ? 31.249 20.058 9.573 1.00 8.54 198 LEU A N 1
ATOM 3094 C CA . LEU A 1 200 ? 32.548 19.889 8.926 1.00 8.91 198 LEU A CA 1
ATOM 3095 C C . LEU A 1 200 ? 32.456 18.964 7.721 1.00 9.39 198 LEU A C 1
ATOM 3096 O O . LEU A 1 200 ? 33.098 19.220 6.700 1.00 9.82 198 LEU A O 1
ATOM 3112 N N . ASP A 1 201 ? 31.648 17.902 7.801 1.00 9.85 199 ASP A N 1
ATOM 3113 C CA . ASP A 1 201 ? 31.433 17.049 6.632 1.00 10.21 199 ASP A CA 1
ATOM 3114 C C . ASP A 1 201 ? 30.920 17.891 5.474 1.00 9.95 199 ASP A C 1
ATOM 3115 O O . ASP A 1 201 ? 31.353 17.746 4.325 1.00 11.28 199 ASP A O 1
ATOM 3124 N N . TYR A 1 202 ? 29.942 18.746 5.759 1.00 9.90 200 TYR A N 1
ATOM 3125 C CA . TYR A 1 202 ? 29.355 19.606 4.746 1.00 10.55 200 TYR A CA 1
ATOM 3126 C C . TYR A 1 202 ? 30.408 20.543 4.171 1.00 9.31 200 TYR A C 1
ATOM 3127 O O . TYR A 1 202 ? 30.512 20.718 2.952 1.00 9.90 200 TYR A O 1
ATOM 3145 N N . ALA A 1 203 ? 31.210 21.154 5.050 1.00 8.88 201 ALA A N 1
ATOM 3146 C CA . ALA A 1 203 ? 32.212 22.126 4.621 1.00 9.14 201 ALA A CA 1
ATOM 3147 C C . ALA A 1 203 ? 33.291 21.485 3.757 1.00 8.82 201 ALA A C 1
ATOM 3148 O O . ALA A 1 203 ? 33.643 22.042 2.715 1.00 9.51 201 ALA A O 1
ATOM 3155 N N . VAL A 1 204 ? 33.837 20.332 4.175 1.00 9.12 202 VAL A N 1
ATOM 3156 C CA . VAL A 1 204 ? 34.989 19.764 3.466 1.00 9.30 202 VAL A CA 1
ATOM 3157 C C . VAL A 1 204 ? 34.587 19.106 2.156 1.00 9.48 202 VAL A C 1
ATOM 3158 O O . VAL A 1 204 ? 35.440 18.894 1.283 1.00 9.89 202 VAL A O 1
ATOM 3171 N N . GLU A 1 205 ? 33.311 18.785 1.978 1.00 9.38 203 GLU A N 1
ATOM 3172 C CA . GLU A 1 205 ? 32.861 18.368 0.663 1.00 10.54 203 GLU A CA 1
ATOM 3173 C C . GLU A 1 205 ? 32.920 19.526 -0.325 1.00 10.34 203 GLU A C 1
ATOM 3174 O O . GLU A 1 205 ? 33.139 19.316 -1.526 1.00 11.39 203 GLU A O 1
ATOM 3186 N N . ARG A 1 206 ? 32.734 20.753 0.166 1.00 9.68 204 ARG A N 1
ATOM 3187 C CA . ARG A 1 206 ? 32.571 21.934 -0.661 1.00 9.74 204 ARG A CA 1
ATOM 3188 C C . ARG A 1 206 ? 33.813 22.798 -0.750 1.00 9.51 204 ARG A C 1
ATOM 3189 O O . ARG A 1 206 ? 33.918 23.608 -1.686 1.00 10.22 204 ARG A O 1
ATOM 3210 N N . VAL A 1 207 ? 34.753 22.613 0.170 1.00 9.72 205 VAL A N 1
ATOM 3211 C CA . VAL A 1 207 ? 35.924 23.459 0.350 1.00 9.46 205 VAL A CA 1
ATOM 3212 C C . VAL A 1 207 ? 37.099 22.546 0.657 1.00 9.01 205 VAL A C 1
ATOM 3213 O O . VAL A 1 207 ? 36.945 21.620 1.454 1.00 9.17 205 VAL A O 1
ATOM 3226 N N . PRO A 1 208 ? 38.285 22.764 0.090 1.00 9.55 206 PRO A N 1
ATOM 3227 C CA . PRO A 1 208 ? 39.427 21.944 0.494 1.00 9.05 206 PRO A CA 1
ATOM 3228 C C . PRO A 1 208 ? 39.599 22.021 2.002 1.00 9.12 206 PRO A C 1
ATOM 3229 O O . PRO A 1 208 ? 39.590 23.103 2.590 1.00 9.11 206 PRO A O 1
ATOM 3240 N N . ALA A 1 209 ? 39.790 20.861 2.627 1.00 9.09 207 ALA A N 1
ATOM 3241 C CA . ALA A 1 209 ? 39.807 20.830 4.082 1.00 8.27 207 ALA A CA 1
ATOM 3242 C C . ALA A 1 209 ? 40.900 21.722 4.657 1.00 8.40 207 ALA A C 1
ATOM 3243 O O . ALA A 1 209 ? 40.714 22.306 5.728 1.00 8.24 207 ALA A O 1
ATOM 3250 N N . ALA A 1 210 ? 42.032 21.859 3.956 1.00 8.86 208 ALA A N 1
ATOM 3251 C CA . ALA A 1 210 ? 43.126 22.683 4.457 1.00 9.16 208 ALA A CA 1
ATOM 3252 C C . ALA A 1 210 ? 42.755 24.152 4.542 1.00 8.60 208 ALA A C 1
ATOM 3253 O O . ALA A 1 210 ? 43.467 24.920 5.193 1.00 9.07 208 ALA A O 1
ATOM 3260 N N . LYS A 1 211 ? 41.651 24.567 3.918 1.00 8.55 209 LYS A N 1
ATOM 3261 C CA . LYS A 1 211 ? 41.167 25.932 4.013 1.00 9.03 209 LYS A CA 1
ATOM 3262 C C . LYS A 1 211 ? 40.073 26.106 5.053 1.00 9.34 209 LYS A C 1
ATOM 3263 O O . LYS A 1 211 ? 39.468 27.171 5.118 1.00 13.57 209 LYS A O 1
ATOM 3282 N N . ILE A 1 212 ? 39.773 25.076 5.828 1.00 7.68 210 ILE A N 1
ATOM 3283 C CA . ILE A 1 212 ? 38.753 25.145 6.861 1.00 7.75 210 ILE A CA 1
ATOM 3284 C C . ILE A 1 212 ? 39.411 25.207 8.230 1.00 7.49 210 ILE A C 1
ATOM 3285 O O . ILE A 1 212 ? 40.324 24.435 8.524 1.00 7.98 210 ILE A O 1
ATOM 33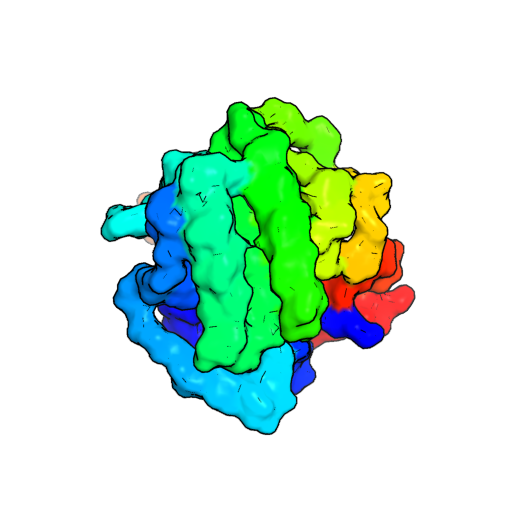01 N N . LEU A 1 213 ? 38.916 26.120 9.067 1.00 6.69 211 LEU A N 1
ATOM 3302 C CA . LEU A 1 213 ? 39.176 26.116 10.498 1.00 6.67 211 LEU A CA 1
ATOM 3303 C C . LEU A 1 213 ? 37.865 25.769 11.195 1.00 6.85 211 LEU A C 1
ATOM 3304 O O . LEU A 1 213 ? 36.829 26.352 10.866 1.00 7.30 211 LEU A O 1
ATOM 3320 N N . ASN A 1 214 ? 37.880 24.819 12.143 1.00 6.74 212 ASN A N 1
ATOM 3321 C CA . ASN A 1 214 ? 36.730 24.696 13.020 1.00 7.00 212 ASN A CA 1
ATOM 3322 C C . ASN A 1 214 ? 36.812 25.757 14.107 1.00 6.45 212 ASN A C 1
ATOM 3323 O O . ASN A 1 214 ? 37.760 26.542 14.181 1.00 6.82 212 ASN A O 1
ATOM 3334 N N . GLY A 1 215 ? 35.777 25.787 14.931 1.00 6.59 213 GLY A N 1
ATOM 3335 C CA . GLY A 1 215 ? 35.660 26.762 16.005 1.00 6.16 213 GLY A CA 1
ATOM 3336 C C . GLY A 1 215 ? 35.342 26.077 17.314 1.00 6.31 213 GLY A C 1
ATOM 3337 O O . GLY A 1 215 ? 34.483 25.187 17.380 1.00 7.06 213 GLY A O 1
ATOM 3341 N N . ILE A 1 216 ? 36.029 26.512 18.369 1.00 5.93 214 ILE A N 1
ATOM 3342 C CA . ILE A 1 216 ? 35.860 25.940 19.706 1.00 6.10 214 ILE A CA 1
ATOM 3343 C C . ILE A 1 216 ? 35.614 27.084 20.678 1.00 5.75 214 ILE A C 1
ATOM 3344 O O . ILE A 1 216 ? 36.396 28.039 20.724 1.00 6.58 214 ILE A O 1
ATOM 3360 N N . PRO A 1 217 ? 34.525 27.027 21.449 1.00 6.10 215 PRO A N 1
ATOM 3361 C CA . PRO A 1 217 ? 34.229 28.106 22.389 1.00 6.47 215 PRO A CA 1
ATOM 3362 C C . PRO A 1 217 ? 34.961 27.924 23.708 1.00 6.43 215 PRO A C 1
ATOM 3363 O O . PRO A 1 217 ? 35.069 26.817 24.233 1.00 7.63 215 PRO A O 1
ATOM 3374 N N . ALA A 1 218 ? 35.424 29.040 24.259 1.00 6.06 216 ALA A N 1
ATOM 3375 C CA . ALA A 1 218 ? 35.921 29.113 25.635 1.00 6.12 216 ALA A CA 1
ATOM 3376 C C . ALA A 1 218 ? 34.833 29.570 26.585 1.00 6.46 216 ALA A C 1
ATOM 3377 O O . ALA A 1 218 ? 35.071 30.326 27.529 1.00 6.28 216 ALA A O 1
ATOM 3384 N N . TYR A 1 219 ? 33.616 29.095 26.334 1.00 6.54 217 TYR A N 1
ATOM 3385 C CA . TYR A 1 219 ? 32.449 29.490 27.101 1.00 7.16 217 TYR A CA 1
ATOM 3386 C C . TYR A 1 219 ? 31.371 28.438 26.865 1.00 6.47 217 TYR A C 1
ATOM 3387 O O . TYR A 1 219 ? 31.456 27.601 25.950 1.00 6.87 217 TYR A O 1
ATOM 3405 N N . GLY A 1 220 ? 30.337 28.531 27.700 1.00 6.89 218 GLY A N 1
ATOM 3406 C CA . GLY A 1 220 ? 29.067 27.880 27.493 1.00 7.15 218 GLY A CA 1
ATOM 3407 C C . GLY A 1 220 ? 27.968 28.839 27.885 1.00 6.38 218 GLY A C 1
ATOM 3408 O O . GLY A 1 220 ? 28.213 30.040 28.034 1.00 7.17 218 GLY A O 1
ATOM 3412 N N . TYR A 1 221 ? 26.745 28.336 28.056 1.00 6.81 219 TYR A N 1
ATOM 3413 C CA . TYR A 1 221 ? 25.644 29.162 28.499 1.00 7.56 219 TYR A CA 1
ATOM 3414 C C . TYR A 1 221 ? 24.963 28.544 29.717 1.00 7.11 219 TYR A C 1
ATOM 3415 O O . TYR A 1 221 ? 24.904 27.317 29.901 1.00 7.72 219 TYR A O 1
ATOM 3433 N N . ASP A 1 222 ? 24.467 29.450 30.553 1.00 7.77 220 ASP A N 1
ATOM 3434 C CA . ASP A 1 222 ? 23.711 29.138 31.756 1.00 8.31 220 ASP A CA 1
ATOM 3435 C C . ASP A 1 222 ? 22.299 29.678 31.556 1.00 8.81 220 ASP A C 1
ATOM 3436 O O . ASP A 1 222 ? 22.091 30.893 31.551 1.00 9.36 220 ASP A O 1
ATOM 3445 N N . TRP A 1 223 ? 21.353 28.780 31.323 1.00 8.28 221 TRP A N 1
ATOM 3446 C CA . TRP A 1 223 ? 19.954 29.146 31.169 1.00 8.80 221 TRP A CA 1
ATOM 3447 C C . TRP A 1 223 ? 19.203 29.089 32.487 1.00 10.09 221 TRP A C 1
ATOM 3448 O O . TRP A 1 223 ? 19.182 28.059 33.156 1.00 10.38 221 TRP A O 1
ATOM 3496 N N A ARG A 1 225 ? 15.982 29.511 32.171 0.54 12.36 223 ARG A N 1
ATOM 3497 N N B ARG A 1 225 ? 15.971 29.545 32.176 0.46 12.52 223 ARG A N 1
ATOM 3498 C CA A ARG A 1 225 ? 14.906 28.753 31.526 0.54 12.45 223 ARG A CA 1
ATOM 3499 C CA B ARG A 1 225 ? 14.879 28.825 31.517 0.46 12.76 223 ARG A CA 1
ATOM 3500 C C A ARG A 1 225 ? 15.022 29.062 30.029 0.54 12.11 223 ARG A C 1
ATOM 3501 C C B ARG A 1 225 ? 15.103 28.998 30.011 0.46 12.04 223 ARG A C 1
ATOM 3502 O O A ARG A 1 225 ? 15.775 29.957 29.652 0.54 11.51 223 ARG A O 1
ATOM 3503 O O B ARG A 1 225 ? 16.002 29.729 29.602 0.46 10.65 223 ARG A O 1
ATOM 3544 N N . PRO A 1 226 ? 14.337 28.305 29.173 1.00 12.30 224 PRO A N 1
ATOM 3545 C CA . PRO A 1 226 ? 14.473 28.537 27.724 1.00 11.69 224 PRO A CA 1
ATOM 3546 C C . PRO A 1 226 ? 14.248 30.003 27.405 1.00 11.15 224 PRO A C 1
ATOM 3547 O O . PRO A 1 226 ? 13.308 30.616 27.908 1.00 11.57 224 PRO A O 1
ATOM 3558 N N . GLY A 1 227 ? 15.133 30.579 26.598 1.00 11.21 225 GLY A N 1
ATOM 3559 C CA . GLY A 1 227 ? 15.023 31.966 26.224 1.00 10.99 225 GLY A CA 1
ATOM 3560 C C . GLY A 1 227 ? 15.604 32.952 27.210 1.00 11.39 225 GLY A C 1
ATOM 3561 O O . GLY A 1 227 ? 15.600 34.152 26.908 1.00 14.04 225 GLY A O 1
ATOM 3565 N N . ASP A 1 228 ? 16.100 32.503 28.365 1.00 10.55 226 ASP A N 1
ATOM 3566 C CA . ASP A 1 228 ? 16.568 33.404 29.422 1.00 10.70 226 ASP A CA 1
ATOM 3567 C C . ASP A 1 228 ? 17.877 32.848 29.971 1.00 11.04 226 ASP A C 1
ATOM 3568 O O . ASP A 1 228 ? 17.869 31.925 30.795 1.00 11.48 226 ASP A O 1
ATOM 3577 N N . GLY A 1 229 ? 19.002 33.405 29.522 1.00 10.93 227 GLY A N 1
ATOM 3578 C CA . GLY A 1 229 ? 20.284 32.878 29.942 1.00 10.86 227 GLY A CA 1
ATOM 3579 C C . GLY A 1 229 ? 21.402 33.868 29.712 1.00 9.87 227 GLY A C 1
ATOM 3580 O O . GLY A 1 229 ? 21.205 34.977 29.212 1.00 10.95 227 GLY A O 1
ATOM 3584 N N . GLY A 1 230 ? 22.603 33.413 30.045 1.00 9.99 228 GLY A N 1
ATOM 3585 C CA . GLY A 1 230 ? 23.778 34.246 29.934 1.00 9.99 228 GLY A CA 1
ATOM 3586 C C . GLY A 1 230 ? 25.015 33.412 29.681 1.00 9.19 228 GLY A C 1
ATOM 3587 O O . GLY A 1 230 ? 25.040 32.202 29.898 1.00 9.61 228 GLY A O 1
ATOM 3625 N N . LEU A 1 232 ? 28.639 31.865 30.255 1.00 8.09 230 LEU A N 1
ATOM 3626 C CA . LEU A 1 232 ? 29.472 31.394 31.359 1.00 7.97 230 LEU A CA 1
ATOM 3627 C C . LEU A 1 232 ? 30.845 31.109 30.764 1.00 7.54 230 LEU A C 1
ATOM 3628 O O . LEU A 1 232 ? 30.999 30.202 29.936 1.00 7.59 230 LEU A O 1
ATOM 3645 N N . TYR A 1 233 ? 31.836 31.911 31.118 1.00 7.32 231 TYR A N 1
ATOM 3646 C CA . TYR A 1 233 ? 33.182 31.687 30.607 1.00 7.34 231 TYR A CA 1
ATOM 3647 C C . TYR A 1 233 ? 33.758 30.374 31.130 1.00 7.21 231 TYR A C 1
ATOM 3648 O O . TYR A 1 233 ? 33.508 29.947 32.261 1.00 7.31 231 TYR A O 1
ATOM 3666 N N . TRP A 1 234 ? 34.616 29.771 30.314 1.00 7.38 232 TRP A N 1
ATOM 3667 C CA . TRP A 1 234 ? 35.371 28.584 30.717 1.00 6.98 232 TRP A CA 1
ATOM 3668 C C . TRP A 1 234 ? 35.998 28.757 32.095 1.00 6.88 232 TRP A C 1
ATOM 3669 O O . TRP A 1 234 ? 35.944 27.861 32.927 1.00 7.86 232 TRP A O 1
ATOM 3717 N N . ASP A 1 236 ? 35.133 30.273 34.600 1.00 8.57 234 ASP A N 1
ATOM 3718 C CA . ASP A 1 236 ? 34.171 30.372 35.701 1.00 9.13 234 ASP A CA 1
ATOM 3719 C C . ASP A 1 236 ? 33.357 29.086 35.945 1.00 9.13 234 ASP A C 1
ATOM 3720 O O . ASP A 1 236 ? 32.610 29.007 36.909 1.00 10.28 234 ASP A O 1
ATOM 3729 N N . THR A 1 237 ? 33.530 28.066 35.101 1.00 9.16 235 THR A N 1
ATOM 3730 C CA . THR A 1 237 ? 32.720 26.863 35.220 1.00 9.39 235 THR A CA 1
ATOM 3731 C C . THR A 1 237 ? 32.897 26.195 36.572 1.00 10.03 235 THR A C 1
ATOM 3732 O O . THR A 1 237 ? 31.912 25.861 37.238 1.00 10.34 235 THR A O 1
ATOM 3743 N N . GLN A 1 238 ? 34.150 25.940 36.972 1.00 10.58 236 GLN A N 1
ATOM 3744 C CA . GLN A 1 238 ? 34.388 25.159 38.182 1.00 12.04 236 GLN A CA 1
ATOM 3745 C C . GLN A 1 238 ? 33.844 25.868 39.411 1.00 12.69 236 GLN A C 1
ATOM 3746 O O . GLN A 1 238 ? 33.298 25.229 40.312 1.00 13.41 236 GLN A O 1
ATOM 3760 N N . ALA A 1 239 ? 33.985 27.187 39.473 1.00 12.72 237 ALA A N 1
ATOM 3761 C CA . ALA A 1 239 ? 33.460 27.921 40.617 1.00 13.33 237 ALA A CA 1
ATOM 3762 C C . ALA A 1 239 ? 31.946 27.802 40.696 1.00 12.53 237 ALA A C 1
ATOM 3763 O O . ALA A 1 239 ? 31.383 27.750 41.795 1.00 13.06 237 ALA A O 1
ATOM 3770 N N . LEU A 1 240 ? 31.263 27.803 39.547 1.00 11.58 238 LEU A N 1
ATOM 3771 C CA . LEU A 1 240 ? 29.809 27.695 39.568 1.00 11.26 238 LEU A CA 1
ATOM 3772 C C . LEU A 1 240 ? 29.373 26.311 40.032 1.00 11.47 238 LEU A C 1
ATOM 3773 O O . LEU A 1 240 ? 28.454 26.179 40.853 1.00 12.21 238 LEU A O 1
ATOM 3789 N N . ILE A 1 241 ? 30.013 25.266 39.509 1.00 11.29 239 ILE A N 1
ATOM 3790 C CA . ILE A 1 241 ? 29.746 23.912 39.982 1.00 11.71 239 ILE A CA 1
ATOM 3791 C C . ILE A 1 241 ? 29.912 23.845 41.494 1.00 12.71 239 ILE A C 1
ATOM 3792 O O . ILE A 1 241 ? 29.065 23.291 42.204 1.00 13.07 239 ILE A O 1
ATOM 3808 N N . ALA A 1 242 ? 30.991 24.437 42.011 1.00 13.74 240 ALA A N 1
ATOM 3809 C CA . ALA A 1 242 ? 31.274 24.356 43.439 1.00 15.25 240 ALA A CA 1
ATOM 3810 C C . ALA A 1 242 ? 30.276 25.166 44.255 1.00 15.82 240 ALA A C 1
ATOM 3811 O O . ALA A 1 242 ? 29.879 24.750 45.349 1.00 17.02 240 ALA A O 1
ATOM 3818 N N . ARG A 1 243 ? 29.858 26.326 43.741 1.00 16.00 241 ARG A N 1
ATOM 3819 C CA . ARG A 1 243 ? 28.906 27.152 44.468 1.00 17.43 241 ARG A CA 1
ATOM 3820 C C . ARG A 1 243 ? 27.642 26.369 44.808 1.00 17.56 241 ARG A C 1
ATOM 3821 O O . ARG A 1 243 ? 27.123 26.474 45.924 1.00 18.44 241 ARG A O 1
ATOM 3842 N N . TYR A 1 244 ? 27.145 25.567 43.872 1.00 17.10 242 TYR A N 1
ATOM 3843 C CA . TYR A 1 244 ? 25.884 24.859 44.041 1.00 16.68 242 TYR A CA 1
ATOM 3844 C C . TYR A 1 244 ? 26.067 23.378 44.329 1.00 16.71 242 TYR A C 1
ATOM 3845 O O . TYR A 1 244 ? 25.073 22.661 44.471 1.00 17.57 242 TYR A O 1
ATOM 3863 N N . GLY A 1 245 ? 27.306 22.902 44.416 1.00 16.62 243 GLY A N 1
ATOM 3864 C CA . GLY A 1 245 ? 27.550 21.483 44.633 1.00 16.41 243 GLY A CA 1
ATOM 3865 C C . GLY A 1 245 ? 26.961 20.603 43.554 1.00 15.92 243 GLY A C 1
ATOM 3866 O O . GLY A 1 245 ? 26.479 19.502 43.847 1.00 18.06 243 GLY A O 1
ATOM 3870 N N . ALA A 1 246 ? 27.018 21.055 42.304 1.00 14.70 244 ALA A N 1
ATOM 3871 C CA . ALA A 1 246 ? 26.423 20.337 41.188 1.00 13.99 244 ALA A CA 1
ATOM 3872 C C . ALA A 1 246 ? 27.269 19.129 40.799 1.00 12.90 244 ALA A C 1
ATOM 3873 O O . ALA A 1 246 ? 28.481 19.085 41.022 1.00 14.51 244 ALA A O 1
ATOM 3880 N N . GLN A 1 247 ? 26.598 18.139 40.220 1.00 12.85 245 GLN A N 1
ATOM 3881 C CA . GLN A 1 247 ? 27.212 16.911 39.741 1.00 12.34 245 GLN A CA 1
ATOM 3882 C C . GLN A 1 247 ? 27.115 16.959 38.226 1.00 12.45 245 GLN A C 1
ATOM 3883 O O . GLN A 1 247 ? 26.054 16.639 37.660 1.00 14.82 245 GLN A O 1
ATOM 3897 N N . PRO A 1 248 ? 28.177 17.378 37.535 1.00 12.61 246 PRO A N 1
ATOM 3898 C CA . PRO A 1 248 ? 28.102 17.558 36.086 1.00 14.66 246 PRO A CA 1
ATOM 3899 C C . PRO A 1 248 ? 28.119 16.223 35.362 1.00 15.03 246 PRO A C 1
ATOM 3900 O O . PRO A 1 248 ? 28.755 15.263 35.796 1.00 17.47 246 PRO A O 1
ATOM 3911 N N . ARG A 1 249 ? 27.408 16.175 34.241 1.00 13.38 247 ARG A N 1
ATOM 3912 C CA . ARG A 1 249 ? 27.254 14.982 33.419 1.00 12.86 247 ARG A CA 1
ATOM 3913 C C . ARG A 1 249 ? 27.946 15.229 32.088 1.00 11.80 247 ARG A C 1
ATOM 3914 O O . ARG A 1 249 ? 27.698 16.249 31.425 1.00 12.97 247 ARG A O 1
ATOM 3935 N N . TYR A 1 250 ? 28.829 14.318 31.704 1.00 10.44 248 TYR A N 1
ATOM 3936 C CA . TYR A 1 250 ? 29.438 14.380 30.384 1.00 9.69 248 TYR A CA 1
ATOM 3937 C C . TYR A 1 250 ? 28.541 13.666 29.389 1.00 9.59 248 TYR A C 1
ATOM 3938 O O . TYR A 1 250 ? 28.278 12.469 29.525 1.00 12.28 248 TYR A O 1
ATOM 3956 N N . ASP A 1 251 ? 28.055 14.402 28.410 1.00 10.00 249 ASP A N 1
ATOM 3957 C CA . ASP A 1 251 ? 27.230 13.844 27.346 1.00 12.02 249 ASP A CA 1
ATOM 3958 C C . ASP A 1 251 ? 28.167 13.344 26.254 1.00 11.19 249 ASP A C 1
ATOM 3959 O O . ASP A 1 251 ? 28.725 14.125 25.479 1.00 11.68 249 ASP A O 1
ATOM 3968 N N . ALA A 1 252 ? 28.358 12.030 26.203 1.00 11.88 250 ALA A N 1
ATOM 3969 C CA . ALA A 1 252 ? 29.342 11.473 25.285 1.00 13.17 250 ALA A CA 1
ATOM 3970 C C . ALA A 1 252 ? 28.927 11.637 23.832 1.00 12.47 250 ALA A C 1
ATOM 3971 O O . ALA A 1 252 ? 29.789 11.833 22.972 1.00 15.06 250 ALA A O 1
ATOM 3978 N N . GLY A 1 253 ? 27.622 11.584 23.541 1.00 11.38 251 GLY A N 1
ATOM 3979 C CA . GLY A 1 253 ? 27.148 11.699 22.173 1.00 12.06 251 GLY A CA 1
ATOM 3980 C C . GLY A 1 253 ? 27.415 13.047 21.544 1.00 11.07 251 GLY A C 1
ATOM 3981 O O . GLY A 1 253 ? 27.471 13.147 20.315 1.00 12.22 251 GLY A O 1
ATOM 3985 N N . THR A 1 254 ? 27.567 14.087 22.357 1.00 9.65 252 THR A N 1
ATOM 3986 C CA . THR A 1 254 ? 27.845 15.425 21.851 1.00 8.88 252 THR A CA 1
ATOM 3987 C C . THR A 1 254 ? 29.151 15.995 22.386 1.00 8.46 252 THR A C 1
ATOM 3988 O O . THR A 1 254 ? 29.455 17.168 22.130 1.00 8.48 252 THR A O 1
ATOM 3999 N N . HIS A 1 255 ? 29.908 15.223 23.152 1.00 8.29 253 HIS A N 1
ATOM 4000 C CA . HIS A 1 255 ? 31.118 15.702 23.812 1.00 8.65 253 HIS A CA 1
ATOM 4001 C C . HIS A 1 255 ? 30.899 17.078 24.426 1.00 8.26 253 HIS A C 1
ATOM 4002 O O . HIS A 1 255 ? 31.585 18.052 24.125 1.00 8.45 253 HIS A O 1
ATOM 4016 N N . SER A 1 256 ? 29.917 17.140 25.325 1.00 8.20 254 SER A N 1
ATOM 4017 C CA . SER A 1 256 ? 29.554 18.384 25.984 1.00 8.65 254 SER A CA 1
ATOM 4018 C C . SER A 1 256 ? 29.255 18.097 27.444 1.00 9.26 254 SER A C 1
ATOM 4019 O O . SER A 1 256 ? 28.793 17.008 27.782 1.00 11.50 254 SER A O 1
ATOM 4027 N N . LEU A 1 257 ? 29.494 19.088 28.292 1.00 8.46 255 LEU A N 1
ATOM 4028 C CA . LEU A 1 257 ? 29.287 18.980 29.722 1.00 8.42 255 LEU A CA 1
ATOM 4029 C C . LEU A 1 257 ? 28.016 19.721 30.107 1.00 8.56 255 LEU A C 1
ATOM 4030 O O . LEU A 1 257 ? 27.803 20.857 29.667 1.00 8.76 255 LEU A O 1
ATOM 4046 N N . THR A 1 258 ? 27.176 19.096 30.942 1.00 9.84 256 THR A N 1
ATOM 4047 C CA . THR A 1 258 ? 25.960 19.757 31.395 1.00 9.37 256 THR A CA 1
ATOM 4048 C C . THR A 1 258 ? 25.789 19.583 32.896 1.00 9.61 256 THR A C 1
ATOM 4049 O O . THR A 1 258 ? 26.226 18.595 33.484 1.00 10.18 256 THR A O 1
ATOM 4060 N N . PHE A 1 259 ? 25.135 20.555 33.519 1.00 9.83 257 PHE A N 1
ATOM 4061 C CA . PHE A 1 259 ? 24.729 20.419 34.908 1.00 11.08 257 PHE A CA 1
ATOM 4062 C C . PHE A 1 259 ? 23.556 21.338 35.164 1.00 11.38 257 PHE A C 1
ATOM 4063 O O . PHE A 1 259 ? 23.271 22.247 34.385 1.00 10.88 257 PHE A O 1
ATOM 4080 N N . ASN A 1 260 ? 22.868 21.065 36.263 1.00 13.24 258 ASN A N 1
ATOM 4081 C CA . ASN A 1 260 ? 21.760 21.876 36.704 1.00 14.13 258 ASN A CA 1
ATOM 4082 C C . ASN A 1 260 ? 22.012 22.333 38.126 1.00 14.39 258 ASN A C 1
ATOM 4083 O O . ASN A 1 260 ? 22.830 21.767 38.859 1.00 15.57 258 ASN A O 1
ATOM 4094 N N . TYR A 1 261 ? 21.261 23.357 38.514 1.00 14.07 259 TYR A N 1
ATOM 4095 C CA . TYR A 1 261 ? 21.290 23.797 39.895 1.00 15.06 259 TYR A CA 1
ATOM 4096 C C . TYR A 1 261 ? 20.030 24.594 40.195 1.00 15.42 259 TYR A C 1
ATOM 4097 O O . TYR A 1 261 ? 19.379 25.126 39.292 1.00 15.23 259 TYR A O 1
ATOM 4115 N N . GLY A 1 262 ? 19.678 24.650 41.478 1.00 16.45 260 GLY A N 1
ATOM 4116 C CA . GLY A 1 262 ? 18.560 25.441 41.934 1.00 18.09 260 GLY A CA 1
ATOM 4117 C C . GLY A 1 262 ? 19.052 26.755 42.497 1.00 19.41 260 GLY A C 1
ATOM 4118 O O . GLY A 1 262 ? 19.807 26.780 43.472 1.00 20.06 260 GLY A O 1
ATOM 4122 N N . ALA A 1 263 ? 18.639 27.852 41.865 1.00 19.71 261 ALA A N 1
ATOM 4123 C CA . ALA A 1 263 ? 19.038 29.182 42.294 1.00 20.47 261 ALA A CA 1
ATOM 4124 C C . ALA A 1 263 ? 18.153 29.652 43.447 1.00 21.44 261 ALA A C 1
ATOM 4125 O O . ALA A 1 263 ? 17.066 29.124 43.687 1.00 21.26 261 ALA A O 1
ATOM 4132 N N . ALA A 1 264 ? 18.635 30.673 44.156 1.00 21.96 262 ALA A N 1
ATOM 4133 C CA . ALA A 1 264 ? 17.929 31.158 45.340 1.00 22.41 262 ALA A CA 1
ATOM 4134 C C . ALA A 1 264 ? 16.538 31.688 45.006 1.00 23.46 262 ALA A C 1
ATOM 4135 O O . ALA A 1 264 ? 15.647 31.670 45.864 1.00 24.56 262 ALA A O 1
ATOM 4142 N N . ASP A 1 265 ? 16.334 32.176 43.783 1.00 23.85 263 ASP A N 1
ATOM 4143 C CA . ASP A 1 265 ? 15.025 32.664 43.367 1.00 23.79 263 ASP A CA 1
ATOM 4144 C C . ASP A 1 265 ? 14.072 31.542 42.991 1.00 23.88 263 ASP A C 1
ATOM 4145 O O . ASP A 1 265 ? 12.954 31.828 42.544 1.00 25.06 263 ASP A O 1
ATOM 4154 N N . GLY A 1 266 ? 14.486 30.286 43.161 1.00 23.32 264 GLY A N 1
ATOM 4155 C CA . GLY A 1 266 ? 13.648 29.139 42.902 1.00 22.67 264 GLY A CA 1
ATOM 4156 C C . GLY A 1 266 ? 13.730 28.573 41.501 1.00 21.95 264 GLY A C 1
ATOM 4157 O O . GLY A 1 266 ? 13.105 27.539 41.237 1.00 22.01 264 GLY A O 1
ATOM 4161 N N . SER A 1 267 ? 14.464 29.206 40.593 1.00 20.53 265 SER A N 1
ATOM 4162 C CA . SER A 1 267 ? 14.555 28.693 39.237 1.00 19.27 265 SER A CA 1
ATOM 4163 C C . SER A 1 267 ? 15.523 27.523 39.186 1.00 18.57 265 SER A C 1
ATOM 4164 O O . SER A 1 267 ? 16.453 27.432 39.985 1.00 19.93 265 SER A O 1
ATOM 4172 N N . ARG A 1 268 ? 15.280 26.612 38.254 1.00 17.22 266 ARG A N 1
ATOM 4173 C CA . ARG A 1 268 ? 16.190 25.504 37.999 1.00 16.93 266 ARG A CA 1
ATOM 4174 C C . ARG A 1 268 ? 16.974 25.817 36.736 1.00 15.17 266 ARG A C 1
ATOM 4175 O O . ARG A 1 268 ? 16.420 25.790 35.629 1.00 15.79 266 ARG A O 1
ATOM 4196 N N . HIS A 1 269 ? 18.265 26.097 36.906 1.00 13.37 267 HIS A N 1
ATOM 4197 C CA . HIS A 1 269 ? 19.144 26.445 35.800 1.00 11.55 267 HIS A CA 1
ATOM 4198 C C . HIS A 1 269 ? 19.696 25.205 35.120 1.00 10.57 267 HIS A C 1
ATOM 4199 O O . HIS A 1 269 ? 19.807 24.133 35.729 1.00 11.90 267 HIS A O 1
ATOM 4213 N N . THR A 1 270 ? 20.056 25.374 33.848 1.00 10.05 268 THR A N 1
ATOM 4214 C CA . THR A 1 270 ? 20.711 24.350 33.057 1.00 10.24 268 THR A CA 1
ATOM 4215 C C . THR A 1 270 ? 21.918 24.993 32.391 1.00 9.24 268 THR A C 1
ATOM 4216 O O . THR A 1 270 ? 21.779 26.026 31.728 1.00 9.28 268 THR A O 1
ATOM 4227 N N . VAL A 1 271 ? 23.092 24.397 32.577 1.00 8.50 269 VAL A N 1
ATOM 4228 C CA . VAL A 1 271 ? 24.314 24.854 31.937 1.00 7.96 269 VAL A CA 1
ATOM 4229 C C . VAL A 1 271 ? 24.754 23.809 30.932 1.00 7.68 269 VAL A C 1
ATOM 4230 O O . VAL A 1 271 ? 24.724 22.615 31.219 1.00 8.32 269 VAL A O 1
ATOM 4243 N N . TRP A 1 272 ? 25.184 24.264 29.765 1.00 7.05 270 TRP A N 1
ATOM 4244 C CA . TRP A 1 272 ? 25.915 23.446 28.804 1.00 7.36 270 TRP A CA 1
ATOM 4245 C C . TRP A 1 272 ? 27.230 24.147 28.493 1.00 7.00 270 TRP A C 1
ATOM 4246 O O . TRP A 1 272 ? 27.229 25.342 28.169 1.00 7.51 270 TRP A O 1
ATOM 4267 N N . THR A 1 273 ? 28.344 23.419 28.601 1.00 7.30 271 THR A N 1
ATOM 4268 C CA . THR A 1 273 ? 29.653 24.003 28.370 1.00 7.65 271 THR A CA 1
ATOM 4269 C C . THR A 1 273 ? 30.621 22.894 27.970 1.00 6.93 271 THR A C 1
ATOM 4270 O O . THR A 1 273 ? 30.223 21.773 27.618 1.00 8.03 271 THR A O 1
ATOM 4281 N N . GLU A 1 274 ? 31.901 23.241 28.004 1.00 7.47 272 GLU A N 1
ATOM 4282 C CA . GLU A 1 274 ? 33.011 22.381 27.613 1.00 7.46 272 GLU A CA 1
ATOM 4283 C C . GLU A 1 274 ? 33.791 21.944 28.849 1.00 7.36 272 GLU A C 1
ATOM 4284 O O . GLU A 1 274 ? 33.707 22.558 29.921 1.00 8.34 272 GLU A O 1
ATOM 4296 N N . ASN A 1 275 ? 34.575 20.872 28.681 1.00 7.68 273 ASN A N 1
ATOM 4297 C CA . ASN A 1 275 ? 35.635 20.559 29.631 1.00 8.15 273 ASN A CA 1
ATOM 4298 C C . ASN A 1 275 ? 36.906 20.227 28.854 1.00 7.37 273 ASN A C 1
ATOM 4299 O O . ASN A 1 275 ? 36.963 20.396 27.641 1.00 7.53 273 ASN A O 1
ATOM 4310 N N . ALA A 1 276 ? 37.953 19.767 29.534 1.00 8.09 274 ALA A N 1
ATOM 4311 C CA . ALA A 1 276 ? 39.208 19.522 28.829 1.00 8.08 274 ALA A CA 1
ATOM 4312 C C . ALA A 1 276 ? 39.056 18.400 27.810 1.00 7.88 274 ALA A C 1
ATOM 4313 O O . ALA A 1 276 ? 39.639 18.458 26.721 1.00 8.21 274 ALA A O 1
ATOM 4320 N N . ARG A 1 277 ? 38.305 17.349 28.157 1.00 7.88 275 ARG A N 1
ATOM 4321 C CA . ARG A 1 277 ? 38.095 16.261 27.218 1.00 8.05 275 ARG A CA 1
ATOM 4322 C C . ARG A 1 277 ? 37.415 16.751 25.945 1.00 7.96 275 ARG A C 1
ATOM 4323 O O . ARG A 1 277 ? 37.792 16.349 24.837 1.00 8.32 275 ARG A O 1
ATOM 4344 N N . SER A 1 278 ? 36.394 17.601 26.081 1.00 7.64 276 SER A N 1
ATOM 4345 C CA . SER A 1 278 ? 35.637 18.015 24.911 1.00 7.57 276 SER A CA 1
ATOM 4346 C C . SER A 1 278 ? 36.430 18.964 24.039 1.00 7.25 276 SER A C 1
ATOM 4347 O O . SER A 1 278 ? 36.365 18.869 22.810 1.00 7.23 276 SER A O 1
ATOM 4355 N N . VAL A 1 279 ? 37.185 19.881 24.651 1.00 7.09 277 VAL A N 1
ATOM 4356 C CA . VAL A 1 279 ? 38.026 20.779 23.870 1.00 7.23 277 VAL A CA 1
ATOM 4357 C C . VAL A 1 279 ? 39.086 19.990 23.107 1.00 7.43 277 VAL A C 1
ATOM 4358 O O . VAL A 1 279 ? 39.336 20.248 21.925 1.00 7.56 277 VAL A O 1
ATOM 4371 N N . ALA A 1 280 ? 39.742 19.034 23.772 1.00 7.35 278 ALA A N 1
ATOM 4372 C CA . ALA A 1 280 ? 40.741 18.224 23.087 1.00 8.00 278 ALA A CA 1
ATOM 4373 C C . ALA A 1 280 ? 40.111 17.437 21.948 1.00 7.74 278 ALA A C 1
ATOM 4374 O O . ALA A 1 280 ? 40.672 17.372 20.853 1.00 7.93 278 ALA A O 1
ATOM 4381 N N . LEU A 1 281 ? 38.924 16.862 22.174 1.00 7.55 279 LEU A N 1
ATOM 4382 C CA . LEU A 1 281 ? 38.246 16.122 21.112 1.00 7.73 279 LEU A CA 1
ATOM 4383 C C . LEU A 1 281 ? 37.988 17.039 19.919 1.00 7.65 279 LEU A 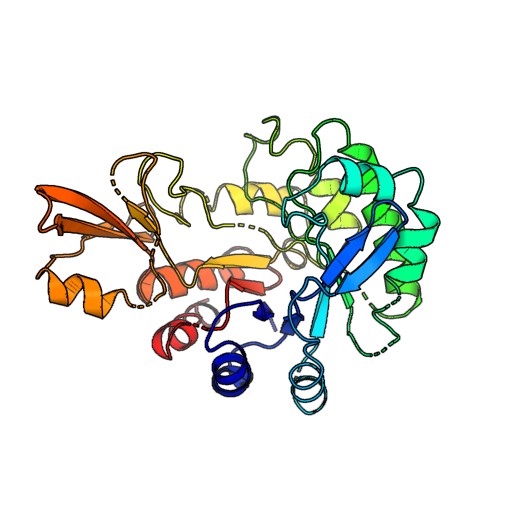C 1
ATOM 4384 O O . LEU A 1 281 ? 38.262 16.687 18.762 1.00 7.91 279 LEU A O 1
ATOM 4400 N N . LYS A 1 282 ? 37.444 18.223 20.184 1.00 7.40 280 LYS A N 1
ATOM 4401 C CA . LYS A 1 282 ? 37.098 19.131 19.091 1.00 7.30 280 LYS A CA 1
ATOM 4402 C C . LYS A 1 282 ? 38.347 19.639 18.368 1.00 6.99 280 LYS A C 1
ATOM 4403 O O . LYS A 1 282 ? 38.323 19.774 17.141 1.00 7.23 280 LYS A O 1
ATOM 4422 N N . ALA A 1 283 ? 39.452 19.853 19.087 1.00 6.81 281 ALA A N 1
ATOM 4423 C CA . ALA A 1 283 ? 40.704 20.215 18.430 1.00 7.78 281 ALA A CA 1
ATOM 4424 C C . ALA A 1 283 ? 41.268 19.060 17.611 1.00 7.99 281 ALA A C 1
ATOM 4425 O O . ALA A 1 283 ? 41.891 19.273 16.558 1.00 9.45 281 ALA A O 1
ATOM 4432 N N . SER A 1 284 ? 41.057 17.824 18.075 1.00 8.62 282 SER A N 1
ATOM 4433 C CA . SER A 1 284 ? 41.566 16.658 17.357 1.00 9.62 282 SER A CA 1
ATOM 4434 C C . SER A 1 284 ? 40.895 16.490 16.008 1.00 9.25 282 SER A C 1
ATOM 4435 O O . SER A 1 284 ? 41.414 15.765 15.152 1.00 9.65 282 SER A O 1
ATOM 4443 N N . LEU A 1 285 ? 39.734 17.111 15.811 1.00 9.15 283 LEU A N 1
ATOM 4444 C CA . LEU A 1 285 ? 39.079 17.048 14.508 1.00 8.99 283 LEU A CA 1
ATOM 4445 C C . LEU A 1 285 ? 39.917 17.697 13.414 1.00 8.92 283 LEU A C 1
ATOM 4446 O O . LEU A 1 285 ? 39.706 17.387 12.241 1.00 9.39 283 LEU A O 1
ATOM 4462 N N . VAL A 1 286 ? 40.854 18.581 13.761 1.00 9.01 284 VAL A N 1
ATOM 4463 C CA . VAL A 1 286 ? 41.784 19.102 12.761 1.00 8.25 284 VAL A CA 1
ATOM 4464 C C . VAL A 1 286 ? 42.493 17.947 12.065 1.00 9.27 284 VAL A C 1
ATOM 4465 O O . VAL A 1 286 ? 42.558 17.890 10.839 1.00 9.94 284 VAL A O 1
ATOM 4478 N N . ASN A 1 287 ? 43.007 16.998 12.840 1.00 10.12 285 ASN A N 1
ATOM 4479 C CA . ASN A 1 287 ? 43.721 15.886 12.237 1.00 11.35 285 ASN A CA 1
ATOM 4480 C C . ASN A 1 287 ? 42.778 14.881 11.626 1.00 11.43 285 ASN A C 1
ATOM 4481 O O . ASN A 1 287 ? 43.113 14.271 10.607 1.00 13.37 285 ASN A O 1
ATOM 4492 N N . ALA A 1 288 ? 41.597 14.704 12.219 1.00 11.75 286 ALA A N 1
ATOM 4493 C CA . ALA A 1 288 ? 40.658 13.730 11.686 1.00 12.92 286 ALA A CA 1
ATOM 4494 C C . ALA A 1 288 ? 40.190 14.111 10.286 1.00 13.26 286 ALA A C 1
ATOM 4495 O O . ALA A 1 288 ? 39.964 13.231 9.448 1.00 14.82 286 ALA A O 1
ATOM 4502 N N . TYR A 1 289 ? 40.006 15.416 10.025 1.00 12.03 287 TYR A N 1
ATOM 4503 C CA . TYR A 1 289 ? 39.495 15.907 8.747 1.00 11.30 287 TYR A CA 1
ATOM 4504 C C . TYR A 1 289 ? 40.568 16.479 7.826 1.00 11.79 287 TYR A C 1
ATOM 4505 O O . TYR A 1 289 ? 40.260 16.771 6.667 1.00 14.20 287 TYR A O 1
ATOM 4523 N N . GLY A 1 290 ? 41.797 16.660 8.294 1.00 10.86 288 GLY A N 1
ATOM 4524 C CA . GLY A 1 290 ? 42.760 17.403 7.506 1.00 10.31 288 GLY A CA 1
ATOM 4525 C C . GLY A 1 290 ? 42.465 18.884 7.427 1.00 9.09 288 GLY A C 1
ATOM 4526 O O . GLY A 1 290 ? 42.718 19.511 6.392 1.00 9.63 288 GLY A O 1
ATOM 4530 N N . LEU A 1 291 ? 41.899 19.461 8.485 1.00 8.53 289 LEU A N 1
ATOM 4531 C CA . LEU A 1 291 ? 41.574 20.871 8.472 1.00 8.20 289 LEU A CA 1
ATOM 4532 C C . LEU A 1 291 ? 42.848 21.712 8.443 1.00 8.07 289 LEU A C 1
ATOM 4533 O O . LEU A 1 291 ? 43.939 21.272 8.823 1.00 8.91 289 LEU A O 1
ATOM 4549 N N . GLY A 1 292 ? 42.686 22.966 8.028 1.00 8.52 290 GLY A N 1
ATOM 4550 C CA . GLY A 1 292 ? 43.760 23.932 8.116 1.00 8.87 290 GLY A CA 1
ATOM 4551 C C . GLY A 1 292 ? 44.127 24.317 9.525 1.00 8.15 290 GLY A C 1
ATOM 4552 O O . GLY A 1 292 ? 45.211 24.871 9.735 1.00 8.86 290 GLY A O 1
ATOM 4556 N N . GLY A 1 293 ? 43.236 24.076 10.479 1.00 7.90 291 GLY A N 1
ATOM 4557 C CA . GLY A 1 293 ? 43.495 24.429 11.852 1.00 7.36 291 GLY A CA 1
ATOM 4558 C C . GLY A 1 293 ? 42.201 24.658 12.592 1.00 6.32 291 GLY A C 1
ATOM 4559 O O . GLY A 1 293 ? 41.140 24.186 12.172 1.00 6.94 291 GLY A O 1
ATOM 4563 N N . THR A 1 294 ? 42.339 25.343 13.720 1.00 6.26 292 THR A N 1
ATOM 4564 C CA . THR A 1 294 ? 41.219 25.611 14.598 1.00 6.02 292 THR A CA 1
ATOM 4565 C C . THR A 1 294 ? 41.210 27.082 14.978 1.00 6.18 292 THR A C 1
ATOM 4566 O O . THR A 1 294 ? 42.188 27.797 14.782 1.00 7.24 292 THR A O 1
ATOM 4577 N N . SER A 1 295 ? 40.092 27.514 15.525 1.00 6.19 293 SER A N 1
ATOM 4578 C CA . SER A 1 295 ? 39.908 28.873 15.992 1.00 6.24 293 SER A CA 1
ATOM 4579 C C . SER A 1 295 ? 39.218 28.819 17.348 1.00 6.06 293 SER A C 1
ATOM 4580 O O . SER A 1 295 ? 38.356 27.953 17.576 1.00 6.40 293 SER A O 1
ATOM 4588 N N . LEU A 1 296 ? 39.616 29.718 18.246 1.00 5.47 294 LEU A N 1
ATOM 4589 C CA . LEU A 1 296 ? 39.203 29.700 19.644 1.00 6.15 294 LEU A CA 1
ATOM 4590 C C . LEU A 1 296 ? 38.550 31.032 19.977 1.00 5.99 294 LEU A C 1
ATOM 4591 O O . LEU A 1 296 ? 39.155 32.085 19.751 1.00 6.56 294 LEU A O 1
ATOM 4607 N N . TYR A 1 297 ? 37.350 30.993 20.531 1.00 5.69 295 TYR A N 1
ATOM 4608 C CA . TYR A 1 297 ? 36.609 32.211 20.815 1.00 6.36 295 TYR A CA 1
ATOM 4609 C C . TYR A 1 297 ? 36.297 32.240 22.306 1.00 6.05 295 TYR A C 1
ATOM 4610 O O . TYR A 1 297 ? 35.460 31.453 22.769 1.00 6.74 295 TYR A O 1
ATOM 4628 N N . ALA A 1 298 ? 36.919 33.127 23.104 1.00 6.17 296 ALA A N 1
ATOM 4629 C CA . ALA A 1 298 ? 37.848 34.194 22.736 1.00 6.10 296 ALA A CA 1
ATOM 4630 C C . ALA A 1 298 ? 38.790 34.446 23.939 1.00 5.75 296 ALA A C 1
ATOM 4631 O O . ALA A 1 298 ? 38.516 34.049 25.067 1.00 6.63 296 ALA A O 1
ATOM 4638 N N . LEU A 1 299 ? 39.893 35.134 23.658 1.00 6.08 297 LEU A N 1
ATOM 4639 C CA . LEU A 1 299 ? 40.874 35.471 24.679 1.00 6.07 297 LEU A CA 1
ATOM 4640 C C . LEU A 1 299 ? 40.244 36.294 25.797 1.00 6.06 297 LEU A C 1
ATOM 4641 O O . LEU A 1 299 ? 39.540 37.276 25.566 1.00 6.83 297 LEU A O 1
ATOM 4657 N N . GLY A 1 300 ? 40.526 35.893 27.031 1.00 6.08 298 GLY A N 1
ATOM 4658 C CA . GLY A 1 300 ? 39.996 36.543 28.201 1.00 7.14 298 GLY A CA 1
ATOM 4659 C C . GLY A 1 300 ? 38.943 35.719 28.903 1.00 7.99 298 GLY A C 1
ATOM 4660 O O . GLY A 1 300 ? 38.585 36.037 30.038 1.00 11.21 298 GLY A O 1
ATOM 4681 N N . GLU A 1 302 ? 39.233 32.310 29.300 1.00 7.49 300 GLU A N 1
ATOM 4682 C CA . GLU A 1 302 ? 39.815 30.996 29.534 1.00 7.38 300 GLU A CA 1
ATOM 4683 C C . GLU A 1 302 ? 40.790 31.000 30.707 1.00 8.06 300 GLU A C 1
ATOM 4684 O O . GLU A 1 302 ? 41.029 32.016 31.352 1.00 8.64 300 GLU A O 1
ATOM 4696 N N . ASP A 1 303 ? 41.341 29.823 30.972 1.00 7.88 301 ASP A N 1
ATOM 4697 C CA . ASP A 1 303 ? 42.451 29.657 31.892 1.00 8.02 301 ASP A CA 1
ATOM 4698 C C . ASP A 1 303 ? 43.428 28.671 31.261 1.00 7.70 301 ASP A C 1
ATOM 4699 O O . ASP A 1 303 ? 43.253 28.244 30.120 1.00 7.88 301 ASP A O 1
ATOM 4708 N N . ASP A 1 304 ? 44.478 28.306 32.002 1.00 7.99 302 ASP A N 1
ATOM 4709 C CA . ASP A 1 304 ? 45.552 27.515 31.408 1.00 8.43 302 ASP A CA 1
ATOM 4710 C C . ASP A 1 304 ? 45.057 26.158 30.924 1.00 8.46 302 ASP A C 1
ATOM 4711 O O . ASP A 1 304 ? 45.568 25.638 29.932 1.00 8.90 302 ASP A O 1
ATOM 4720 N N . ALA A 1 305 ? 44.046 25.582 31.584 1.00 8.49 303 ALA A N 1
ATOM 4721 C CA . ALA A 1 305 ? 43.579 24.258 31.192 1.00 8.93 303 ALA A CA 1
ATOM 4722 C C . ALA A 1 305 ? 42.919 24.260 29.828 1.00 7.48 303 ALA A C 1
ATOM 4723 O O . ALA A 1 305 ? 42.928 23.238 29.138 1.00 8.78 303 ALA A O 1
ATOM 4730 N N . PHE A 1 306 ? 42.343 25.392 29.409 1.00 7.14 304 PHE A N 1
ATOM 4731 C CA . PHE A 1 306 ? 41.768 25.471 28.081 1.00 6.98 304 PHE A CA 1
ATOM 4732 C C . PHE A 1 306 ? 42.833 25.264 27.020 1.00 7.02 304 PHE A C 1
ATOM 4733 O O . PHE A 1 306 ? 42.685 24.424 26.123 1.00 7.28 304 PHE A O 1
ATOM 4750 N N . TRP A 1 307 ? 43.915 26.041 27.096 1.00 6.81 305 TRP A N 1
ATOM 4751 C CA . TRP A 1 307 ? 44.961 25.916 26.094 1.00 6.90 305 TRP A CA 1
ATOM 4752 C C . TRP A 1 307 ? 45.711 24.594 26.193 1.00 7.84 305 TRP A C 1
ATOM 4753 O O . TRP A 1 307 ? 46.154 24.077 25.168 1.00 8.26 305 TRP A O 1
ATOM 4774 N N . ALA A 1 308 ? 45.843 24.026 27.388 1.00 7.78 306 ALA A N 1
ATOM 4775 C CA . ALA A 1 308 ? 46.441 22.699 27.489 1.00 8.78 306 ALA A CA 1
ATOM 4776 C C . ALA A 1 308 ? 45.597 21.684 26.727 1.00 8.74 306 ALA A C 1
ATOM 4777 O O . ALA A 1 308 ? 46.141 20.788 26.067 1.00 9.38 306 ALA A O 1
ATOM 4784 N N . ALA A 1 309 ? 44.270 21.787 26.827 1.00 8.10 307 ALA A N 1
ATOM 4785 C CA . ALA A 1 309 ? 43.384 20.877 26.115 1.00 7.78 307 ALA A CA 1
ATOM 4786 C C . ALA A 1 309 ? 43.452 21.075 24.602 1.00 7.53 307 ALA A C 1
ATOM 4787 O O . ALA A 1 309 ? 43.481 20.097 23.841 1.00 8.23 307 ALA A O 1
ATOM 4794 N N . VAL A 1 310 ? 43.529 22.317 24.132 1.00 7.48 308 VAL A N 1
ATOM 4795 C CA . VAL A 1 310 ? 43.701 22.558 22.707 1.00 7.16 308 VAL A CA 1
ATOM 4796 C C . VAL A 1 310 ? 44.980 21.875 22.210 1.00 8.70 308 VAL A C 1
ATOM 4797 O O . VAL A 1 310 ? 44.972 21.192 21.187 1.00 9.00 308 VAL A O 1
ATOM 4834 N N . GLN A 1 312 ? 46.666 19.411 23.525 1.00 10.70 310 GLN A N 1
ATOM 4835 C CA . GLN A 1 312 ? 46.544 17.967 23.577 1.00 11.78 310 GLN A CA 1
ATOM 4836 C C . GLN A 1 312 ? 45.783 17.426 22.372 1.00 10.77 310 GLN A C 1
ATOM 4837 O O . GLN A 1 312 ? 46.178 16.444 21.751 1.00 11.85 310 GLN A O 1
ATOM 4851 N N . GLY A 1 313 ? 44.661 18.061 22.046 1.00 10.14 311 GLY A N 1
ATOM 4852 C CA . GLY A 1 313 ? 43.857 17.577 20.940 1.00 10.29 311 GLY A CA 1
ATOM 4853 C C . GLY A 1 313 ? 44.545 17.736 19.599 1.00 9.94 311 GLY A C 1
ATOM 4854 O O . GLY A 1 313 ? 44.458 16.855 18.738 1.00 10.88 311 GLY A O 1
ATOM 4858 N N . LEU A 1 314 ? 45.245 18.855 19.401 1.00 10.51 312 LEU A N 1
ATOM 4859 C CA . LEU A 1 314 ? 45.945 19.073 18.144 1.00 11.27 312 LEU A CA 1
ATOM 4860 C C . LEU A 1 314 ? 47.033 18.038 17.930 1.00 12.81 312 LEU A C 1
ATOM 4861 O O . LEU A 1 314 ? 47.400 17.764 16.784 1.00 15.03 312 LEU A O 1
ATOM 4877 N N . ALA A 1 315 ? 47.578 17.472 19.000 1.00 14.44 313 ALA A N 1
ATOM 4878 C CA . ALA A 1 315 ? 48.629 16.476 18.878 1.00 17.11 313 ALA A CA 1
ATOM 4879 C C . ALA A 1 315 ? 48.082 15.062 18.738 1.00 19.70 313 ALA A C 1
ATOM 4880 O O . ALA A 1 315 ? 48.870 14.118 18.608 1.00 21.03 313 ALA A O 1
ATOM 4887 N N . GLN A 1 316 ? 46.763 14.887 18.740 1.00 21.86 314 GLN A N 1
ATOM 4888 C CA . GLN A 1 316 ? 46.154 13.564 18.666 1.00 27.13 314 GLN A CA 1
ATOM 4889 C C . GLN A 1 316 ? 45.987 13.151 17.209 1.00 30.25 314 GLN A C 1
ATOM 4890 O O . GLN A 1 316 ? 45.241 13.790 16.458 1.00 30.07 314 GLN A O 1
ATOM 4904 N N . ARG A 1 317 ? 46.656 12.068 16.828 1.00 33.76 315 ARG A N 1
ATOM 4905 C CA . ARG A 1 317 ? 46.652 11.592 15.450 1.00 37.00 315 ARG A CA 1
ATOM 4906 C C . ARG A 1 317 ?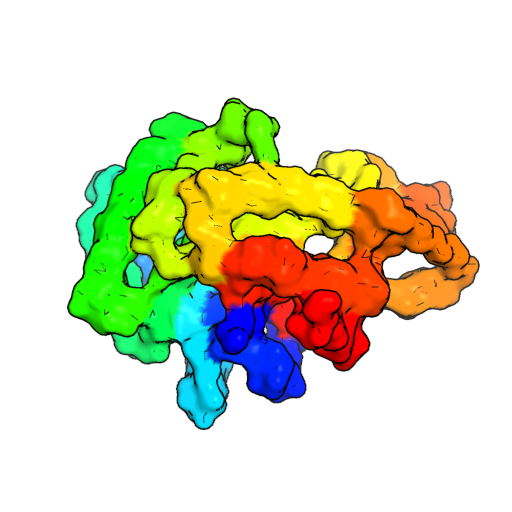 45.800 10.330 15.319 1.00 38.08 315 ARG A C 1
ATOM 4907 O O . ARG A 1 317 ? 45.421 9.716 16.319 1.00 38.71 315 ARG A O 1
#

InterPro domains:
  IPR001223 Glycoside hydrolase family 18, catalytic domain [PF00704] (70-299)
  IPR001223 Glycoside hydrolase family 18, catalytic domain [PS51910] (1-315)
  IPR011583 Chitinase II/V-like, catalytic domain [SM00636] (2-300)
  IPR017853 Glycoside hydrolase superfamily [SSF51445] (2-305)
  IPR029070 Chitinase insertion domain superfamily [G3DSA:3.10.50.10] (217-271)